Protein AF-0000000083316609 (afdb_homodimer)

Organism: Saccharibacillus brassicae (NCBI:txid2583377)

Nearest PDB structures (foldseek):
  2leq-assembly1_A  TM=7.430E-01  e=5.112E-09  Cytophaga hutchinsonii ATCC 33406
  6cay-assembly1_A  TM=6.296E-01  e=9.659E-07  Saccharomyces cerevisiae
  5yqp-assembly2_B  TM=6.039E-01  e=2.759E-05  Saccharomyces cerevisiae S288C
  6byd-assembly1_A  TM=6.477E-01  e=1.191E-04  Saccharomyces cerevisiae S288C
  5yqq-assembly1_B  TM=5.272E-01  e=4.284E-04  Saccharomyces cerevisiae S288C

Radius of gyration: 20.37 Å; Cα contacts (8 Å, |Δi|>4): 731; chains: 2; bounding box: 39×58×46 Å

InterPro domains:
  IPR013538 Activator of Hsp90 ATPase homologue 1/2-like, C-terminal [PF08327] (10-137)
  IPR023393 START-like domain superfamily [G3DSA:3.30.530.20] (1-142)

Secondary structure (DSSP, 8-state):
--EEEEEEESS-HHHHHHHHHSHHHHHHHTTT-EEEE---TT-EEEEEEEETTEEEEEEEEEEEEEEETTTEEEEEEEE-TTT-TTGGG--EEEEEEEEEETTEEEEEEEEE-PPTT-TTHHHHHHHHHHHHHHHHHHHHHS-------/--EEEEEEESS-HHHHHHHHHSHHHHHHHTTT-EEEE---TT-EEEEEEEETTEEEEEEEEEEEEEEETTTEEEEEEEE-TTT-TTGGG--EEEEEEEEEETTEEEEEEEEE-PPTT-TTHHHHHHHHHHHHHHHHHHHHHS-------

Structure (mmCIF, N/CA/C/O backbone):
data_AF-0000000083316609-model_v1
#
loop_
_entity.id
_entity.type
_entity.pdbx_description
1 polymer 'Polyketide cyclase'
#
loop_
_atom_site.group_PDB
_atom_site.id
_atom_site.type_symbol
_atom_site.label_atom_id
_atom_site.label_alt_id
_atom_site.label_comp_id
_atom_site.label_asym_id
_atom_site.label_entity_id
_atom_site.label_seq_id
_atom_site.pdbx_PDB_ins_code
_atom_site.Cartn_x
_atom_site.Cartn_y
_atom_site.Cartn_z
_atom_site.occupancy
_atom_site.B_iso_or_equiv
_atom_site.auth_seq_id
_atom_site.auth_comp_id
_atom_site.auth_asym_id
_atom_site.auth_atom_id
_atom_site.pdbx_PDB_model_num
ATOM 1 N N . MET A 1 1 ? 0.714 16.156 -12.422 1 89.81 1 MET A N 1
ATOM 2 C CA . MET A 1 1 ? 1.339 15.211 -11.5 1 89.81 1 MET A CA 1
ATOM 3 C C . MET A 1 1 ? 0.302 14.594 -10.57 1 89.81 1 MET A C 1
ATOM 5 O O . MET A 1 1 ? -0.594 15.289 -10.086 1 89.81 1 MET A O 1
ATOM 9 N N . LYS A 1 2 ? 0.278 13.219 -10.414 1 96.62 2 LYS A N 1
ATOM 10 C CA . LYS A 1 2 ? -0.722 12.531 -9.602 1 96.62 2 LYS A CA 1
ATOM 11 C C . LYS A 1 2 ? -0.099 11.375 -8.82 1 96.62 2 LYS A C 1
ATOM 13 O O . LYS A 1 2 ? 0.757 10.656 -9.344 1 96.62 2 LYS A O 1
ATOM 18 N N . LEU A 1 3 ? -0.459 11.242 -7.57 1 98.38 3 LEU A N 1
ATOM 19 C CA . LEU A 1 3 ? -0.173 10.062 -6.75 1 98.38 3 LEU A CA 1
ATOM 20 C C . LEU A 1 3 ? -1.447 9.281 -6.465 1 98.38 3 LEU A C 1
ATOM 22 O O . LEU A 1 3 ? -2.484 9.859 -6.145 1 98.38 3 LEU A O 1
ATOM 26 N N . GLU A 1 4 ? -1.399 8.023 -6.688 1 98.62 4 GLU A N 1
ATOM 27 C CA . GLU A 1 4 ? -2.535 7.148 -6.41 1 98.62 4 GLU A CA 1
ATOM 28 C C . GLU A 1 4 ? -2.09 5.883 -5.68 1 98.62 4 GLU A C 1
ATOM 30 O O . GLU A 1 4 ? -1.138 5.219 -6.098 1 98.62 4 GLU A O 1
ATOM 35 N N . TYR A 1 5 ? -2.75 5.559 -4.613 1 98.75 5 TYR A N 1
ATOM 36 C CA . TYR A 1 5 ? -2.451 4.395 -3.789 1 98.75 5 TYR A CA 1
ATOM 37 C C . TYR A 1 5 ? -3.721 3.619 -3.461 1 98.75 5 TYR A C 1
ATOM 39 O O . TYR A 1 5 ? -4.793 4.207 -3.307 1 98.75 5 TYR A O 1
ATOM 47 N N . VAL A 1 6 ? -3.566 2.348 -3.344 1 98.88 6 VAL A N 1
ATOM 48 C CA . VAL A 1 6 ? -4.648 1.471 -2.914 1 98.88 6 VAL A CA 1
ATOM 49 C C . VAL A 1 6 ? -4.152 0.53 -1.819 1 98.88 6 VAL A C 1
ATOM 51 O O . VAL A 1 6 ? -3.049 -0.012 -1.913 1 98.88 6 VAL A O 1
ATOM 54 N N . ILE A 1 7 ? -4.93 0.361 -0.785 1 98.94 7 ILE A N 1
ATOM 55 C CA . ILE A 1 7 ? -4.656 -0.622 0.257 1 98.94 7 ILE A CA 1
ATOM 56 C C . ILE A 1 7 ? -5.961 -1.272 0.708 1 98.94 7 ILE A C 1
ATOM 58 O O . ILE A 1 7 ? -7.027 -0.657 0.632 1 98.94 7 ILE A O 1
ATOM 62 N N . TYR A 1 8 ? -5.906 -2.504 1.099 1 98.94 8 TYR A N 1
ATOM 63 C CA . TYR A 1 8 ? -7.062 -3.217 1.63 1 98.94 8 TYR A CA 1
ATOM 64 C C . TYR A 1 8 ? -6.934 -3.418 3.135 1 98.94 8 TYR A C 1
ATOM 66 O O . TYR A 1 8 ? -5.906 -3.893 3.619 1 98.94 8 TYR A O 1
ATOM 74 N N . VAL A 1 9 ? -7.961 -3.096 3.85 1 98.94 9 VAL A N 1
ATOM 75 C CA . VAL A 1 9 ? -7.957 -3.1 5.309 1 98.94 9 VAL A CA 1
ATOM 76 C C . VAL A 1 9 ? -8.984 -4.102 5.824 1 98.94 9 VAL A C 1
ATOM 78 O O . VAL A 1 9 ? -10.156 -4.059 5.438 1 98.94 9 VAL A O 1
ATOM 81 N N . ASN A 1 10 ? -8.555 -5.027 6.695 1 98.81 10 ASN A N 1
ATOM 82 C CA . ASN A 1 10 ? -9.453 -5.984 7.332 1 98.81 10 ASN A CA 1
ATOM 83 C C . ASN A 1 10 ? -10.312 -5.316 8.406 1 98.81 10 ASN A C 1
ATOM 85 O O . ASN A 1 10 ? -10.195 -5.641 9.586 1 98.81 10 ASN A O 1
ATOM 89 N N . ALA A 1 11 ? -11.172 -4.484 8 1 98.75 11 ALA A N 1
ATOM 90 C CA . ALA A 1 11 ? -12.109 -3.732 8.828 1 98.75 11 ALA A CA 1
ATOM 91 C C . ALA A 1 11 ? -13.258 -3.172 7.988 1 98.75 11 ALA A C 1
ATOM 93 O O . ALA A 1 11 ? -13.141 -3.07 6.766 1 98.75 11 ALA A O 1
ATOM 94 N N . SER A 1 12 ? -14.32 -2.848 8.586 1 98.44 12 SER A N 1
ATOM 95 C CA . SER A 1 12 ? -15.445 -2.238 7.898 1 98.44 12 SER A CA 1
ATOM 96 C C . SER A 1 12 ? -15.117 -0.819 7.445 1 98.44 12 SER A C 1
ATOM 98 O O . SER A 1 12 ? -14.234 -0.173 8.008 1 98.44 12 SER A O 1
ATOM 100 N N . PRO A 1 13 ? -15.828 -0.331 6.5 1 98.56 13 PRO A N 1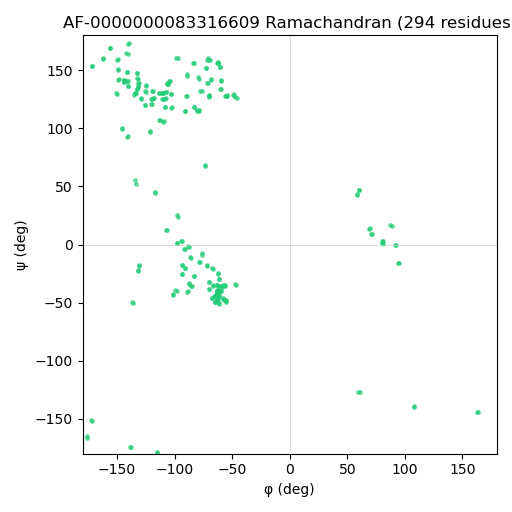
ATOM 101 C CA . PRO A 1 13 ? -15.641 1.064 6.094 1 98.56 13 PRO A CA 1
ATOM 102 C C . PRO A 1 13 ? -15.805 2.041 7.258 1 98.56 13 PRO A C 1
ATOM 104 O O . PRO A 1 13 ? -15.086 3.041 7.332 1 98.56 13 PRO A O 1
ATOM 107 N N . ASP A 1 14 ? -16.719 1.774 8.203 1 98.19 14 ASP A N 1
ATOM 108 C CA . ASP A 1 14 ? -16.938 2.658 9.344 1 98.19 14 ASP A CA 1
ATOM 109 C C . ASP A 1 14 ? -15.688 2.746 10.219 1 98.19 14 ASP A C 1
ATOM 111 O O . ASP A 1 14 ? -15.336 3.826 10.695 1 98.19 14 ASP A O 1
ATOM 115 N N . LYS A 1 15 ? -15.125 1.622 10.422 1 98.44 15 LYS A N 1
ATOM 116 C CA . LYS A 1 15 ? -13.906 1.612 11.219 1 98.44 15 LYS A CA 1
ATOM 117 C C . LYS A 1 15 ? -12.781 2.365 10.516 1 98.44 15 LYS A C 1
ATOM 119 O O . LYS A 1 15 ? -12.047 3.133 11.141 1 98.44 15 LYS A O 1
ATOM 124 N N . VAL A 1 16 ? -12.547 2.178 9.203 1 98.88 16 VAL A N 1
ATOM 125 C CA . VAL A 1 16 ? -11.539 2.895 8.438 1 98.88 16 VAL A CA 1
ATOM 126 C C . VAL A 1 16 ? -11.836 4.391 8.453 1 98.88 16 VAL A C 1
ATOM 128 O O . VAL A 1 16 ? -10.922 5.215 8.531 1 98.88 16 VAL A O 1
ATOM 131 N N . TRP A 1 17 ? -13.109 4.695 8.422 1 98.81 17 TRP A N 1
ATOM 132 C CA . TRP A 1 17 ? -13.555 6.086 8.469 1 98.81 17 TRP A CA 1
ATOM 133 C C . TRP A 1 17 ? -13.125 6.75 9.773 1 98.81 17 TRP A C 1
ATOM 135 O O . TRP A 1 17 ? -12.727 7.918 9.781 1 98.81 17 TRP A O 1
ATOM 145 N N . GLU A 1 18 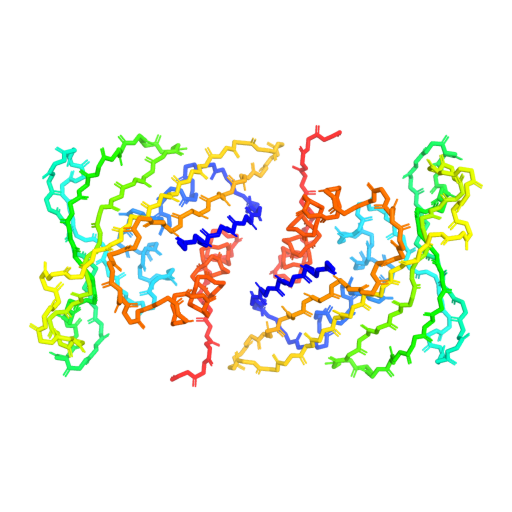? -13.211 6.035 10.852 1 98.44 18 GLU A N 1
ATOM 146 C CA . GLU A 1 18 ? -12.75 6.543 12.133 1 98.44 18 GLU A CA 1
ATOM 147 C C . GLU A 1 18 ? -11.258 6.891 12.086 1 98.44 18 GLU A C 1
ATOM 149 O O . GLU A 1 18 ? -10.836 7.898 12.656 1 98.44 18 GLU A O 1
ATOM 154 N N . ALA A 1 19 ? -10.484 6.109 11.422 1 98.5 19 ALA A N 1
ATOM 155 C CA . ALA A 1 19 ? -9.055 6.359 11.281 1 98.5 19 ALA A CA 1
ATOM 156 C C . ALA A 1 19 ? -8.789 7.68 10.562 1 98.5 19 ALA A C 1
ATOM 158 O O . ALA A 1 19 ? -7.785 8.344 10.812 1 98.5 19 ALA A O 1
ATOM 159 N N . LEU A 1 20 ? -9.688 8.055 9.703 1 98.56 20 LEU A N 1
ATOM 160 C CA . LEU A 1 20 ? -9.5 9.219 8.844 1 98.56 20 LEU A CA 1
ATOM 161 C C . LEU A 1 20 ? -10.047 10.477 9.5 1 98.56 20 LEU A C 1
ATOM 163 O O . LEU A 1 20 ? -9.672 11.594 9.125 1 98.56 20 LEU A O 1
ATOM 167 N N . THR A 1 21 ? -10.977 10.289 10.508 1 98.31 21 THR A N 1
ATOM 168 C CA . THR A 1 21 ? -11.727 11.484 10.852 1 98.31 21 THR A CA 1
ATOM 169 C C . THR A 1 21 ? -11.75 11.695 12.367 1 98.31 21 THR A C 1
ATOM 171 O O . THR A 1 21 ? -12.055 12.789 12.844 1 98.31 21 THR A O 1
ATOM 174 N N . SER A 1 22 ? -11.539 10.633 13.148 1 98 22 SER A N 1
ATOM 175 C CA . SER A 1 22 ? -11.578 10.797 14.602 1 98 22 SER A CA 1
ATOM 176 C C . SER A 1 22 ? -10.234 11.297 15.133 1 98 22 SER A C 1
ATOM 178 O O . SER A 1 22 ? -9.188 11.055 14.523 1 98 22 SER A O 1
ATOM 180 N N . PRO A 1 23 ? -10.242 11.938 16.281 1 97.38 23 PRO A N 1
ATOM 181 C CA . PRO A 1 23 ? -8.977 12.391 16.875 1 97.38 23 PRO A CA 1
ATOM 182 C C . PRO A 1 23 ? -8 11.25 17.125 1 97.38 23 PRO A C 1
ATOM 184 O O . PRO A 1 23 ? -6.816 11.359 16.797 1 97.38 23 PRO A O 1
ATOM 187 N N . GLU A 1 24 ? -8.461 10.172 17.703 1 97.19 24 GLU A N 1
ATOM 188 C CA . GLU A 1 24 ? -7.586 9.031 17.984 1 97.19 24 GLU A CA 1
ATOM 189 C C . GLU A 1 24 ? -7.059 8.406 16.703 1 97.19 24 GLU A C 1
ATOM 191 O O . GLU A 1 24 ? -5.871 8.086 16.594 1 97.19 24 GLU A O 1
ATOM 196 N N . GLY A 1 25 ? -7.926 8.211 15.734 1 97.88 25 GLY A N 1
ATOM 197 C CA . GLY A 1 25 ? -7.547 7.621 14.461 1 97.88 25 GLY A CA 1
ATOM 198 C C . GLY A 1 25 ? -6.539 8.445 13.695 1 97.88 25 GLY A C 1
ATOM 199 O O . GLY A 1 25 ? -5.531 7.922 13.211 1 97.88 25 GLY A O 1
ATOM 200 N N . THR A 1 26 ? -6.797 9.773 13.594 1 98.38 26 THR A N 1
ATOM 201 C CA . THR A 1 26 ? -5.895 10.625 12.828 1 98.38 26 THR A CA 1
ATOM 202 C C . THR A 1 26 ? -4.555 10.773 13.547 1 98.38 26 THR A C 1
ATOM 204 O O . THR A 1 26 ? -3.51 10.891 12.906 1 98.38 26 THR A O 1
ATOM 207 N N . ARG A 1 27 ? -4.555 10.758 14.906 1 97.44 27 ARG A N 1
ATOM 208 C CA . ARG A 1 27 ? -3.289 10.766 15.633 1 97.44 27 ARG A CA 1
ATOM 209 C C . ARG A 1 27 ? -2.457 9.531 15.289 1 97.44 27 ARG A C 1
ATOM 211 O O . ARG A 1 27 ? -1.239 9.617 15.133 1 97.44 27 ARG A O 1
ATOM 218 N N . ALA A 1 28 ? -3.107 8.414 15.188 1 97 28 ALA A N 1
ATOM 219 C CA . ALA A 1 28 ? -2.424 7.16 14.867 1 97 28 ALA A CA 1
ATOM 220 C C . ALA A 1 28 ? -1.934 7.156 13.422 1 97 28 ALA A C 1
ATOM 222 O O . ALA A 1 28 ? -0.835 6.672 13.133 1 97 28 ALA A O 1
ATOM 223 N N . ALA A 1 29 ? -2.715 7.703 12.516 1 97 29 ALA A N 1
ATOM 224 C CA . ALA A 1 29 ? -2.48 7.59 11.078 1 97 29 ALA A CA 1
ATOM 225 C C . ALA A 1 29 ? -1.551 8.695 10.586 1 97 29 ALA A C 1
ATOM 227 O O . ALA A 1 29 ? -0.776 8.484 9.648 1 97 29 ALA A O 1
ATOM 228 N N . PHE A 1 30 ? -1.655 9.883 11.219 1 97.19 30 PHE A N 1
ATOM 229 C CA . PHE A 1 30 ? -0.971 11.07 10.711 1 97.19 30 PHE A CA 1
ATOM 230 C C . PHE A 1 30 ? 0.055 11.57 11.719 1 97.19 30 PHE A C 1
ATOM 232 O O . PHE A 1 30 ? 0.089 12.766 12.031 1 97.19 30 PHE A O 1
ATOM 239 N N . PHE A 1 31 ? 0.813 10.688 12.281 1 95.06 31 PHE A N 1
ATOM 240 C CA . PHE A 1 31 ? 2.041 10.953 13.023 1 95.06 31 PHE A CA 1
ATOM 241 C C . PHE A 1 31 ? 1.774 11.891 14.195 1 95.06 31 PHE A C 1
ATOM 243 O O . PHE A 1 31 ? 2.527 12.836 14.422 1 95.06 31 PHE A O 1
ATOM 250 N N . GLY A 1 32 ? 0.662 11.594 14.875 1 96.69 32 GLY A N 1
ATOM 251 C CA . GLY A 1 32 ? 0.344 12.336 16.078 1 96.69 32 GLY A CA 1
ATOM 252 C C . GLY A 1 32 ? -0.539 13.547 15.828 1 96.69 32 GLY A C 1
ATOM 253 O O . GLY A 1 32 ? -0.917 14.258 16.766 1 96.69 32 GLY A O 1
ATOM 254 N N . SER A 1 33 ? -0.899 13.805 14.609 1 97.44 33 SER A N 1
ATOM 255 C CA . SER A 1 33 ? -1.7 14.984 14.273 1 97.44 33 SER A CA 1
ATOM 256 C C . SER A 1 33 ? -3.191 14.68 14.367 1 97.44 33 SER A C 1
ATOM 258 O O . SER A 1 33 ? -3.627 13.57 14.039 1 97.44 33 SER A O 1
ATOM 260 N N . GLU A 1 34 ? -3.898 15.633 14.773 1 97.62 34 GLU A N 1
ATOM 261 C CA . GLU A 1 34 ? -5.355 15.562 14.781 1 97.62 34 GLU A CA 1
ATOM 262 C C . GLU A 1 34 ? -5.957 16.406 13.656 1 97.62 34 GLU A C 1
ATOM 264 O O . GLU A 1 34 ? -5.496 17.516 13.383 1 97.62 34 GLU A O 1
ATOM 269 N N . LEU A 1 35 ? -6.949 15.859 13.023 1 98.19 35 LEU A N 1
ATOM 270 C CA . LEU A 1 35 ? -7.734 16.609 12.047 1 98.19 35 LEU A CA 1
ATOM 271 C C . LEU A 1 35 ? -8.82 17.438 12.727 1 98.19 35 LEU A C 1
ATOM 273 O O . LEU A 1 35 ? -9.703 16.875 13.391 1 98.19 35 LEU A O 1
ATOM 277 N N . LYS A 1 36 ? -8.703 18.688 12.547 1 98 36 LYS A N 1
ATOM 278 C CA . LYS A 1 36 ? -9.68 19.625 13.109 1 98 36 LYS A CA 1
ATOM 279 C C . LYS A 1 36 ? -10.555 20.234 12.008 1 98 36 LYS A C 1
ATOM 281 O O . LYS A 1 36 ? -10.047 20.938 11.133 1 98 36 LYS A O 1
ATOM 286 N N . SER A 1 37 ? -11.82 20 12.07 1 98.25 37 SER A N 1
ATOM 287 C CA . SER A 1 37 ? -12.766 20.516 11.094 1 98.25 37 SER A CA 1
ATOM 288 C C . SER A 1 37 ? -14.203 20.266 11.523 1 98.25 37 SER A C 1
ATOM 290 O O . SER A 1 37 ? -14.469 19.344 12.305 1 98.25 37 SER A O 1
ATOM 292 N N . SER A 1 38 ? -15.141 21.094 11.07 1 98 38 SER A N 1
ATOM 293 C CA . SER A 1 38 ? -16.562 20.781 11.188 1 98 38 SER A CA 1
ATOM 294 C C . SER A 1 38 ? -17 19.781 10.125 1 98 38 SER A C 1
ATOM 296 O O . SER A 1 38 ? -18.094 19.203 10.211 1 98 38 SER A O 1
ATOM 298 N N . PHE A 1 39 ? -16.219 19.531 9.07 1 97.94 39 PHE A N 1
ATOM 299 C CA . PHE A 1 39 ? -16.359 18.562 7.98 1 97.94 39 PHE A CA 1
ATOM 300 C C . PHE A 1 39 ? -17.5 18.984 7.043 1 97.94 39 PHE A C 1
ATOM 302 O O . PHE A 1 39 ? -17.891 18.219 6.16 1 97.94 39 PHE A O 1
ATOM 309 N N . GLU A 1 40 ? -18.016 20.219 7.27 1 98.19 40 GLU A N 1
ATOM 310 C CA . GLU A 1 40 ? -18.938 20.734 6.27 1 98.19 40 GLU A CA 1
ATOM 311 C C . GLU A 1 40 ? -18.203 21.109 4.98 1 98.19 40 GLU A C 1
ATOM 313 O O . GLU A 1 40 ? -17.094 21.641 5.016 1 98.19 40 GLU A O 1
ATOM 318 N N . VAL A 1 41 ? -18.844 20.766 3.881 1 98.5 41 VAL A N 1
ATOM 319 C CA . VAL A 1 41 ? -18.25 21.141 2.6 1 98.5 41 VAL A CA 1
ATOM 320 C C . VAL A 1 41 ? -18 22.641 2.561 1 98.5 41 VAL A C 1
ATOM 322 O O . VAL A 1 41 ? -18.875 23.438 2.889 1 98.5 41 VAL A O 1
ATOM 325 N N . GLY A 1 42 ? -16.812 22.984 2.238 1 98.56 42 GLY A N 1
ATOM 326 C CA . GLY A 1 42 ? -16.438 24.375 2.215 1 98.56 42 GLY A CA 1
ATOM 327 C C . GLY A 1 42 ? -15.797 24.844 3.51 1 98.56 42 GLY A C 1
ATOM 328 O O . GLY A 1 42 ? -15.172 25.906 3.553 1 98.56 42 GLY A O 1
ATOM 329 N N . ALA A 1 43 ? -15.922 24.094 4.602 1 98.69 43 ALA A N 1
ATOM 330 C CA . ALA A 1 43 ? -15.359 24.453 5.895 1 98.69 43 ALA A CA 1
ATOM 331 C C . ALA A 1 43 ? -13.844 24.281 5.898 1 98.69 43 ALA A C 1
ATOM 333 O O . ALA A 1 43 ? -13.305 23.453 5.156 1 98.69 43 ALA A O 1
ATOM 334 N N . PRO A 1 44 ? -13.18 25.047 6.699 1 98.75 44 PRO A N 1
ATOM 335 C CA . PRO A 1 44 ? -11.734 24.844 6.859 1 98.75 44 PRO A CA 1
ATOM 336 C C . PRO A 1 44 ? -11.398 23.578 7.633 1 98.75 44 PRO A C 1
ATOM 338 O O . PRO A 1 44 ? -12.242 23.047 8.367 1 98.75 44 PRO A O 1
ATOM 341 N N . PHE A 1 45 ? -10.234 23.141 7.434 1 98.69 45 PHE A N 1
ATOM 342 C CA . PHE A 1 45 ? -9.641 22.109 8.266 1 98.69 45 PHE A CA 1
ATOM 343 C C . PHE A 1 45 ? -8.164 22.391 8.523 1 98.69 45 PHE A C 1
ATOM 345 O O . PHE A 1 45 ? -7.555 23.203 7.828 1 98.69 45 PHE A O 1
ATOM 352 N N . GLU A 1 46 ? -7.598 21.75 9.477 1 98.56 46 GLU A N 1
ATOM 353 C CA . GLU A 1 46 ? -6.156 21.672 9.695 1 98.56 46 GLU A CA 1
ATOM 354 C C . GLU A 1 46 ? -5.766 20.344 10.32 1 98.56 46 GLU A C 1
ATOM 356 O O . GLU A 1 46 ? -6.508 19.797 11.141 1 98.56 46 GLU A O 1
ATOM 361 N N . TYR A 1 47 ? -4.691 19.812 9.938 1 98.38 47 TYR A N 1
ATOM 362 C CA . TYR A 1 47 ? -3.971 18.797 10.711 1 98.38 47 TYR A CA 1
ATOM 363 C C . TYR A 1 47 ? -2.945 19.453 11.633 1 98.38 47 TYR A C 1
ATOM 365 O O . TYR A 1 47 ? -1.991 20.078 11.164 1 98.38 47 TYR A O 1
ATOM 373 N N . ALA A 1 48 ? -3.172 19.312 12.891 1 98.12 48 ALA A N 1
ATOM 374 C CA . ALA A 1 48 ? -2.293 19.938 13.875 1 98.12 48 ALA A CA 1
ATOM 375 C C . ALA A 1 48 ? -1.747 18.906 14.859 1 98.12 48 ALA A C 1
ATOM 377 O O . ALA A 1 48 ? -2.475 18.016 15.305 1 98.12 48 ALA A O 1
ATOM 378 N N . GLY A 1 49 ? -0.504 18.984 15.164 1 97.19 49 GLY A N 1
ATOM 379 C CA . GLY A 1 49 ? 0.173 18.078 16.078 1 97.19 49 GLY A CA 1
ATOM 380 C C . GLY A 1 49 ? 1.621 18.453 16.328 1 97.19 49 GLY A C 1
ATOM 381 O O . GLY A 1 49 ? 2.033 19.578 16.047 1 97.19 49 GLY A O 1
ATOM 382 N N . PRO A 1 50 ? 2.393 17.5 16.906 1 96.12 50 PRO A N 1
ATOM 383 C CA . PRO A 1 50 ? 3.783 17.797 17.25 1 96.12 50 PRO A CA 1
ATOM 384 C C . PRO A 1 50 ? 4.625 18.172 16.031 1 96.12 50 PRO A C 1
ATOM 386 O O . PRO A 1 50 ? 4.492 17.562 14.977 1 96.12 50 PRO A O 1
ATOM 389 N N . GLY A 1 51 ? 5.43 19.266 16.141 1 95.38 51 GLY A N 1
ATOM 390 C CA . GLY A 1 51 ? 6.301 19.719 15.07 1 95.38 51 GLY A CA 1
ATOM 391 C C . GLY A 1 51 ? 7.23 20.844 15.508 1 95.38 51 GLY A C 1
ATOM 392 O O . GLY A 1 51 ? 7.656 20.891 16.656 1 95.38 51 GLY A O 1
ATOM 393 N N . SER A 1 52 ? 7.609 21.688 14.586 1 94.06 52 SER A N 1
ATOM 394 C CA . SER A 1 52 ? 8.602 22.734 14.797 1 94.06 52 SER A CA 1
ATOM 395 C C . SER A 1 52 ? 8.094 23.797 15.766 1 94.06 52 SER A C 1
ATOM 397 O O . SER A 1 52 ? 8.891 24.484 16.406 1 94.06 52 SER A O 1
ATOM 399 N N . GLU A 1 53 ? 6.781 23.875 15.938 1 94.5 53 GLU A N 1
ATOM 400 C CA . GLU A 1 53 ? 6.195 24.922 16.781 1 94.5 53 GLU A CA 1
ATOM 401 C C . GLU A 1 53 ? 5.688 24.328 18.094 1 94.5 53 GLU A C 1
ATOM 403 O O . GLU A 1 53 ? 4.898 24.969 18.797 1 94.5 53 GLU A O 1
ATOM 408 N N . GLY A 1 54 ? 6.098 23.125 18.312 1 94.5 54 GLY A N 1
ATOM 409 C CA . GLY A 1 54 ? 5.676 22.484 19.547 1 94.5 54 GLY A CA 1
ATOM 410 C C . GLY A 1 54 ? 4.641 21.391 19.328 1 94.5 54 GLY A C 1
ATOM 411 O O . GLY A 1 54 ? 4.715 20.641 18.344 1 94.5 54 GLY A O 1
ATOM 412 N N . GLU A 1 55 ? 3.615 21.359 20.281 1 94.06 55 GLU A N 1
ATOM 413 C CA . GLU A 1 55 ? 2.672 20.234 20.297 1 94.06 55 GLU A CA 1
ATOM 414 C C . GLU A 1 55 ? 1.509 20.484 19.344 1 94.06 55 GLU A C 1
ATOM 416 O O . GLU A 1 55 ? 0.735 19.578 19.047 1 94.06 55 GLU A O 1
ATOM 421 N N . SER A 1 56 ? 1.428 21.734 18.859 1 94.69 56 SER A N 1
ATOM 422 C CA . SER A 1 56 ? 0.288 22.062 18.016 1 94.69 56 SER A CA 1
ATOM 423 C C . SER A 1 56 ? 0.729 22.812 16.75 1 94.69 56 SER A C 1
ATOM 425 O O . SER A 1 56 ? 0.179 23.859 16.422 1 94.69 56 SER A O 1
ATOM 427 N N . THR A 1 57 ? 1.665 22.203 16.094 1 97.75 57 THR A N 1
ATOM 428 C CA . THR A 1 57 ? 2.084 22.719 14.797 1 97.75 57 THR A CA 1
ATOM 429 C C . THR A 1 57 ? 1.062 22.359 13.719 1 97.75 57 THR A C 1
ATOM 431 O O . THR A 1 57 ? 0.575 21.234 13.672 1 97.75 57 THR A O 1
ATOM 434 N N . VAL A 1 58 ? 0.678 23.359 12.898 1 98.25 58 VAL A N 1
ATOM 435 C CA . VAL A 1 58 ? -0.178 23.078 11.75 1 98.25 58 VAL A CA 1
ATOM 436 C C . VAL A 1 58 ? 0.659 22.5 10.609 1 98.25 58 VAL A C 1
ATOM 438 O O . VAL A 1 58 ? 1.502 23.203 10.039 1 98.25 58 VAL A O 1
ATOM 441 N N . HIS A 1 59 ? 0.404 21.297 10.25 1 98.06 59 HIS A N 1
ATOM 442 C CA . HIS A 1 59 ? 1.19 20.625 9.219 1 98.06 59 HIS A CA 1
ATOM 443 C C . HIS A 1 59 ? 0.601 20.875 7.836 1 98.06 59 HIS A C 1
ATOM 445 O O . HIS A 1 59 ? 1.339 21.094 6.871 1 98.06 59 HIS A O 1
ATOM 451 N N . VAL A 1 60 ? -0.668 20.844 7.727 1 98.5 60 VAL A N 1
ATOM 452 C CA . VAL A 1 60 ? -1.408 21.172 6.508 1 98.5 60 VAL A CA 1
ATOM 453 C C . VAL A 1 60 ? -2.768 21.766 6.871 1 98.5 60 VAL A C 1
ATOM 455 O O . VAL A 1 60 ? -3.266 21.562 7.98 1 98.5 60 VAL A O 1
ATOM 458 N N . TYR A 1 61 ? -3.299 22.438 5.957 1 98.81 61 TYR A N 1
ATOM 459 C CA . TYR A 1 61 ? -4.609 23.047 6.145 1 98.81 61 TYR A CA 1
ATOM 460 C C . TYR A 1 61 ? -5.297 23.281 4.805 1 98.81 61 TYR A C 1
ATOM 462 O O . TYR A 1 61 ? -4.688 23.109 3.748 1 98.81 61 TYR A O 1
ATOM 470 N N . GLY A 1 62 ? -6.59 23.625 4.836 1 98.75 62 GLY A N 1
ATOM 471 C CA . GLY A 1 62 ? -7.332 23.891 3.613 1 98.75 62 GLY A CA 1
ATOM 472 C C . GLY A 1 62 ? -8.836 23.844 3.807 1 98.75 62 GLY A C 1
ATOM 473 O O . GLY A 1 62 ? -9.352 24.344 4.812 1 98.75 62 GLY A O 1
ATOM 474 N N . GLU A 1 63 ? -9.508 23.328 2.764 1 98.81 63 GLU A N 1
ATOM 475 C CA . GLU A 1 63 ? -10.961 23.312 2.789 1 98.81 63 GLU A CA 1
ATOM 476 C C . GLU A 1 63 ? -11.516 21.953 2.4 1 98.81 63 GLU A C 1
ATOM 478 O O . GLU A 1 63 ? -11 21.297 1.49 1 98.81 63 GLU A O 1
ATOM 483 N N . ILE A 1 64 ? -12.625 21.594 3.105 1 98.88 64 ILE A N 1
ATOM 484 C CA . ILE A 1 64 ? -13.312 20.359 2.773 1 98.88 64 ILE A CA 1
ATOM 485 C C . ILE A 1 64 ? -14.008 20.5 1.42 1 98.88 64 ILE A C 1
ATOM 487 O O . ILE A 1 64 ? -14.742 21.469 1.189 1 98.88 64 ILE A O 1
ATOM 491 N N . LEU A 1 65 ? -13.773 19.594 0.517 1 98.94 65 LEU A N 1
ATOM 492 C CA . LEU A 1 65 ? -14.383 19.625 -0.808 1 98.94 65 LEU A CA 1
ATOM 493 C C . LEU A 1 65 ? -15.547 18.641 -0.89 1 98.94 65 LEU A C 1
ATOM 495 O O . LEU A 1 65 ? -16.562 18.906 -1.538 1 98.94 65 LEU A O 1
ATOM 499 N N . GLU A 1 66 ? -15.375 17.422 -0.345 1 98.88 66 GLU A N 1
ATOM 500 C CA . GLU A 1 66 ? -16.391 16.375 -0.263 1 98.88 66 GLU A CA 1
ATOM 501 C C . GLU A 1 66 ? -16.312 15.641 1.072 1 98.88 66 GLU A C 1
ATOM 503 O O . GLU A 1 66 ? -15.219 15.422 1.603 1 98.88 66 GLU A O 1
ATOM 508 N N . PHE A 1 67 ? -17.438 15.344 1.585 1 98.75 67 PHE A N 1
ATOM 509 C CA . PHE A 1 67 ? -17.562 14.602 2.834 1 98.75 67 PHE A CA 1
ATOM 510 C C . PHE A 1 67 ? -18.781 13.695 2.811 1 98.75 67 PHE A C 1
ATOM 512 O O . PHE A 1 67 ? -19.906 14.148 3.025 1 98.75 67 PHE A O 1
ATOM 519 N N . GLU A 1 68 ? -18.578 12.516 2.562 1 98.56 68 GLU A N 1
ATOM 520 C CA . GLU A 1 68 ? -19.578 11.461 2.605 1 98.56 68 GLU A CA 1
ATOM 521 C C . GLU A 1 68 ? -19.188 10.367 3.59 1 98.56 68 GLU A C 1
ATOM 523 O O . GLU A 1 68 ? -18.422 9.461 3.25 1 98.56 68 GLU A O 1
ATOM 528 N N . PRO A 1 69 ? -19.734 10.445 4.797 1 98 69 PRO A N 1
ATOM 529 C CA . PRO A 1 69 ? -19.312 9.531 5.863 1 98 69 PRO A CA 1
ATOM 530 C C . PRO A 1 69 ? -19.266 8.078 5.402 1 98 69 PRO A C 1
ATOM 532 O O . PRO A 1 69 ? -20.219 7.578 4.801 1 98 69 PRO A O 1
ATOM 535 N N . GLY A 1 70 ? -18.078 7.457 5.645 1 98.12 70 GLY A N 1
ATOM 536 C CA . GLY A 1 70 ? -17.875 6.051 5.348 1 98.12 70 GLY A CA 1
ATOM 537 C C . GLY A 1 70 ? -17.578 5.789 3.881 1 98.12 70 GLY A C 1
ATOM 538 O O . GLY A 1 70 ? -17.453 4.637 3.465 1 98.12 70 GLY A O 1
ATOM 539 N N . ARG A 1 71 ? -17.484 6.809 3.125 1 98.25 71 ARG A N 1
ATOM 540 C CA . ARG A 1 71 ? -17.359 6.566 1.691 1 98.25 71 ARG A CA 1
ATOM 541 C C . ARG A 1 71 ? -16.297 7.461 1.071 1 98.25 71 ARG A C 1
ATOM 543 O O . ARG A 1 71 ? -15.445 6.988 0.313 1 98.25 71 ARG A O 1
ATOM 550 N N . LYS A 1 72 ? -16.359 8.789 1.334 1 98.88 72 LYS A N 1
ATOM 551 C CA . LYS A 1 72 ? -15.477 9.68 0.593 1 98.88 72 LYS A CA 1
ATOM 552 C C . LYS A 1 72 ? -15.109 10.906 1.424 1 98.88 72 LYS A C 1
ATOM 554 O O . LYS A 1 72 ? -15.984 11.547 2.016 1 98.88 72 LYS A O 1
ATOM 559 N N . LEU A 1 73 ? -13.875 11.258 1.557 1 98.88 73 LEU A N 1
ATOM 560 C CA . LEU A 1 73 ? -13.328 12.484 2.109 1 98.88 73 LEU A CA 1
ATOM 561 C C . LEU A 1 73 ? -12.375 13.148 1.116 1 98.88 73 LEU A C 1
ATOM 563 O O . LEU A 1 73 ? -11.43 12.523 0.637 1 98.88 73 LEU A O 1
ATOM 567 N N . SER A 1 74 ? -12.625 14.344 0.697 1 98.94 74 SER A N 1
ATOM 568 C CA . SER A 1 74 ? -11.758 15.117 -0.188 1 98.94 74 SER A CA 1
ATOM 569 C C . SER A 1 74 ? -11.531 16.531 0.347 1 98.94 74 SER A C 1
ATOM 571 O O . SER A 1 74 ? -12.453 17.141 0.879 1 98.94 74 SER A O 1
ATOM 573 N N . TYR A 1 75 ? -10.359 17.016 0.262 1 98.88 75 TYR A N 1
ATOM 574 C CA . TYR A 1 75 ? -10.07 18.375 0.692 1 98.88 75 TYR A CA 1
ATOM 575 C C . TYR A 1 75 ? -8.938 18.984 -0.13 1 98.88 75 TYR A C 1
ATOM 577 O O . TYR A 1 75 ? -8.141 18.25 -0.723 1 98.88 75 TYR A O 1
ATOM 585 N N . SER A 1 76 ? -8.961 20.266 -0.287 1 98.81 76 SER A N 1
ATOM 586 C CA . SER A 1 76 ? -7.805 21.016 -0.768 1 98.81 76 SER A CA 1
ATOM 587 C C . SER A 1 76 ? -6.793 21.234 0.348 1 98.81 76 SER A C 1
ATOM 589 O O . SER A 1 76 ? -7.168 21.484 1.497 1 98.81 76 SER A O 1
ATOM 591 N N . GLU A 1 77 ? -5.562 21.172 0.005 1 98.75 77 GLU A N 1
ATOM 592 C CA . GLU A 1 77 ? -4.555 21.156 1.06 1 98.75 77 GLU A CA 1
ATOM 593 C C . GLU A 1 77 ? -3.418 22.125 0.754 1 98.75 77 GLU A C 1
ATOM 595 O O . GLU A 1 77 ? -2.898 22.156 -0.363 1 98.75 77 GLU A O 1
ATOM 600 N N . HIS A 1 78 ? -3.045 22.984 1.694 1 98.69 78 HIS A N 1
ATOM 601 C CA . HIS A 1 78 ? -1.831 23.797 1.755 1 98.69 78 HIS A CA 1
ATOM 602 C C . HIS A 1 78 ? -0.844 23.234 2.771 1 98.69 78 HIS A C 1
ATOM 604 O O . HIS A 1 78 ? -1.248 22.734 3.826 1 98.69 78 HIS A O 1
ATOM 610 N N . PRO A 1 79 ? 0.455 23.281 2.395 1 98.25 79 PRO A N 1
ATOM 611 C CA . PRO A 1 79 ? 1.388 23.031 3.492 1 98.25 79 PRO A CA 1
ATOM 612 C C . PRO A 1 79 ? 1.265 24.047 4.625 1 98.25 79 PRO A C 1
ATOM 614 O O . PRO A 1 79 ? 0.815 25.172 4.402 1 98.25 79 PRO A O 1
ATOM 617 N N . GLY A 1 80 ? 1.618 23.625 5.797 1 97.75 80 GLY A N 1
ATOM 618 C CA . GLY A 1 80 ? 1.605 24.531 6.926 1 97.75 80 GLY A CA 1
ATOM 619 C C . GLY A 1 80 ? 2.578 25.688 6.77 1 97.75 80 GLY A C 1
ATOM 620 O O . GLY A 1 80 ? 3.555 25.594 6.023 1 97.75 80 GLY A O 1
ATOM 621 N N . PRO A 1 81 ? 2.271 26.734 7.477 1 96.88 81 PRO A N 1
ATOM 622 C CA . PRO A 1 81 ? 3.078 27.953 7.324 1 96.88 81 PRO A CA 1
ATOM 623 C C . PRO A 1 81 ? 4.535 27.734 7.734 1 96.88 81 PRO A C 1
ATOM 625 O O . PRO A 1 81 ? 5.418 28.469 7.281 1 96.88 81 PRO A O 1
ATOM 628 N N . SER A 1 82 ? 4.82 26.812 8.562 1 96.38 82 SER A N 1
ATOM 629 C CA . SER A 1 82 ? 6.176 26.594 9.055 1 96.38 82 SER A CA 1
ATOM 630 C C . SER A 1 82 ? 7.039 25.906 8 1 96.38 82 SER A C 1
ATOM 632 O O . SER A 1 82 ? 8.266 25.828 8.141 1 96.38 82 SER A O 1
ATOM 634 N N . TYR A 1 83 ? 6.457 25.453 6.93 1 96.5 83 TYR A N 1
ATOM 635 C CA . TYR A 1 83 ? 7.188 24.656 5.945 1 96.5 83 TYR A CA 1
ATOM 636 C C . TYR A 1 83 ? 7.648 25.531 4.785 1 96.5 83 TYR A C 1
ATOM 638 O O . TYR A 1 83 ? 8.742 25.344 4.25 1 96.5 83 TYR A O 1
ATOM 646 N N . TYR A 1 84 ? 6.785 26.438 4.391 1 96.12 84 TYR A N 1
ATOM 647 C CA . TYR A 1 84 ? 7.074 27.297 3.242 1 96.12 84 TYR A CA 1
ATOM 648 C C . TYR A 1 84 ? 6.523 28.688 3.453 1 96.12 84 TYR A C 1
ATOM 650 O O . TYR A 1 84 ? 5.359 28.859 3.828 1 96.12 84 TYR A O 1
ATOM 658 N N . ASP A 1 85 ? 7.262 29.672 3.014 1 96.69 85 ASP A N 1
ATOM 659 C CA . ASP A 1 85 ? 6.809 31.047 3.115 1 96.69 85 ASP A CA 1
ATOM 660 C C . ASP A 1 85 ? 5.598 31.297 2.219 1 96.69 85 ASP A C 1
ATOM 662 O O . ASP A 1 85 ? 4.711 32.094 2.57 1 96.69 85 ASP A O 1
ATOM 666 N N . ASN A 1 86 ? 5.57 30.688 1.115 1 97.69 86 ASN A N 1
ATOM 667 C CA . ASN A 1 86 ? 4.492 30.891 0.154 1 97.69 86 ASN A CA 1
ATOM 668 C C . ASN A 1 86 ? 3.42 29.812 0.28 1 97.69 86 ASN A C 1
ATOM 670 O O . ASN A 1 86 ? 2.797 29.422 -0.713 1 97.69 86 ASN A O 1
ATOM 674 N N . HIS A 1 87 ? 3.326 29.188 1.475 1 97.75 87 HIS A N 1
ATOM 675 C CA . HIS A 1 87 ? 2.42 28.078 1.748 1 97.75 87 HIS A CA 1
ATOM 676 C C . HIS A 1 87 ? 1.019 28.359 1.223 1 97.75 87 HIS A C 1
ATOM 678 O O . HIS A 1 87 ? 0.332 27.469 0.741 1 97.75 87 HIS A O 1
ATOM 684 N N . ALA A 1 88 ? 0.542 29.547 1.24 1 97.88 88 ALA A N 1
ATOM 685 C CA . ALA A 1 88 ? -0.819 29.906 0.848 1 97.88 88 ALA A CA 1
ATOM 686 C C . ALA A 1 88 ? -1.003 29.797 -0.663 1 97.88 88 ALA A C 1
ATOM 688 O O . ALA A 1 88 ? -2.131 29.719 -1.152 1 97.88 88 ALA A O 1
ATOM 689 N N . GLU A 1 89 ? 0.089 29.781 -1.41 1 98 89 GLU A N 1
ATOM 690 C CA . GLU A 1 89 ? 0.047 29.703 -2.867 1 98 89 GLU A CA 1
ATOM 691 C C . GLU A 1 89 ? 0.152 28.25 -3.334 1 98 89 GLU A C 1
ATOM 693 O O . GLU A 1 89 ? -0.112 27.953 -4.5 1 98 89 GLU A O 1
ATOM 698 N N . LEU A 1 90 ? 0.583 27.422 -2.498 1 98.38 90 LEU A N 1
ATOM 699 C CA . LEU A 1 90 ? 0.775 26 -2.803 1 98.38 90 LEU A CA 1
ATOM 700 C C . LEU A 1 90 ? -0.488 25.203 -2.498 1 98.38 90 LEU A C 1
ATOM 702 O O . LEU A 1 90 ? -1.055 25.328 -1.409 1 98.38 90 LEU A O 1
ATOM 706 N N . LEU A 1 91 ? -0.912 24.438 -3.504 1 98.44 91 LEU A N 1
ATOM 707 C CA . LEU A 1 91 ? -2.193 23.75 -3.359 1 98.44 91 LEU A CA 1
ATOM 708 C C . LEU A 1 91 ? -2.148 22.375 -4.008 1 98.44 91 LEU A C 1
ATOM 710 O O . LEU A 1 91 ? -1.537 22.203 -5.062 1 98.44 91 LEU A O 1
ATOM 714 N N . THR A 1 92 ? -2.766 21.422 -3.32 1 98.69 92 THR A N 1
ATOM 715 C CA . THR A 1 92 ? -3.092 20.141 -3.908 1 98.69 92 THR A CA 1
ATOM 716 C C . THR A 1 92 ? -4.473 19.672 -3.455 1 98.69 92 THR A C 1
ATOM 718 O O . THR A 1 92 ? -5.121 20.328 -2.637 1 98.69 92 THR A O 1
ATOM 721 N N . ARG A 1 93 ? -4.934 18.594 -4.027 1 98.88 93 ARG A N 1
ATOM 722 C CA . ARG A 1 93 ? -6.164 17.938 -3.594 1 98.88 93 ARG A CA 1
ATOM 723 C C . ARG A 1 93 ? -5.898 16.516 -3.141 1 98.88 93 ARG A C 1
ATOM 725 O O . ARG A 1 93 ? -5.199 15.758 -3.822 1 98.88 93 ARG A O 1
ATOM 732 N N . ILE A 1 94 ? -6.434 16.172 -1.986 1 98.88 94 ILE A N 1
ATOM 733 C CA . ILE A 1 94 ? -6.367 14.812 -1.46 1 98.88 94 ILE A CA 1
ATOM 734 C C . ILE A 1 94 ? -7.77 14.211 -1.416 1 98.88 94 ILE A C 1
ATOM 736 O O . ILE A 1 94 ? -8.711 14.852 -0.943 1 98.88 94 ILE A O 1
ATOM 740 N N . THR A 1 95 ? -7.91 13.039 -1.934 1 98.94 95 THR A N 1
ATOM 741 C CA . THR A 1 95 ? -9.18 12.32 -1.869 1 98.94 95 THR A CA 1
ATOM 742 C C . THR A 1 95 ? -8.977 10.906 -1.334 1 98.94 95 THR A C 1
ATOM 744 O O . THR A 1 95 ? -8.141 10.156 -1.845 1 98.94 95 THR A O 1
ATOM 747 N N . PHE A 1 96 ? -9.711 10.555 -0.294 1 98.94 96 PHE A N 1
ATOM 748 C CA . PHE A 1 96 ? -9.852 9.195 0.205 1 98.94 96 PHE A CA 1
ATOM 749 C C . PHE A 1 96 ? -11.195 8.602 -0.2 1 98.94 96 PHE A C 1
ATOM 751 O O . PHE A 1 96 ? -12.234 9.242 -0.027 1 98.94 96 PHE A O 1
ATOM 758 N N . GLU A 1 97 ? -11.172 7.473 -0.741 1 98.94 97 GLU A N 1
ATOM 759 C CA . GLU A 1 97 ? -12.391 6.746 -1.069 1 98.94 97 GLU A CA 1
ATOM 760 C C . GLU A 1 97 ? -12.391 5.352 -0.451 1 98.94 97 GLU A C 1
ATOM 762 O O . GLU A 1 97 ? -11.391 4.633 -0.535 1 98.94 97 GLU A O 1
ATOM 767 N N . LEU A 1 98 ? -13.484 5.004 0.198 1 98.88 98 LEU A N 1
ATOM 768 C CA . LEU A 1 98 ? -13.664 3.695 0.819 1 98.88 98 LEU A CA 1
ATOM 769 C C . LEU A 1 98 ? -14.719 2.883 0.075 1 98.88 98 LEU A C 1
ATOM 771 O O . LEU A 1 98 ? -15.797 3.395 -0.24 1 98.88 98 LEU A O 1
ATOM 775 N N . GLU A 1 99 ? -14.445 1.723 -0.26 1 98.69 99 GLU A N 1
ATOM 776 C CA . GLU A 1 99 ? -15.375 0.781 -0.879 1 98.69 99 GLU A CA 1
ATOM 777 C C . GLU A 1 99 ? -15.312 -0.582 -0.195 1 98.69 99 GLU A C 1
ATOM 779 O O . GLU A 1 99 ? -14.234 -1.125 0.028 1 98.69 99 GLU A O 1
ATOM 784 N N . PRO A 1 100 ? -16.516 -1.147 0.1 1 98.25 100 PRO A N 1
ATOM 785 C CA . PRO A 1 100 ? -16.484 -2.529 0.587 1 98.25 100 PRO A CA 1
ATOM 786 C C . PRO A 1 100 ? -15.852 -3.49 -0.419 1 98.25 100 PRO A C 1
ATOM 788 O O . PRO A 1 100 ? -16.062 -3.355 -1.626 1 98.25 100 PRO A O 1
ATOM 791 N N . ALA A 1 101 ? -15.117 -4.383 0.038 1 97.62 101 ALA A N 1
ATOM 792 C CA . ALA A 1 101 ? -14.523 -5.461 -0.739 1 97.62 101 ALA A CA 1
ATOM 793 C C . ALA A 1 101 ? -14.539 -6.773 0.041 1 97.62 101 ALA A C 1
ATOM 795 O O . ALA A 1 101 ? -13.602 -7.074 0.784 1 97.62 101 ALA A O 1
ATOM 796 N N . GLY A 1 102 ? -15.578 -7.598 -0.152 1 97.31 102 GLY A N 1
ATOM 797 C CA . GLY A 1 102 ? -15.766 -8.727 0.745 1 97.31 102 GLY A CA 1
ATOM 798 C C . GLY A 1 102 ? -15.945 -8.32 2.193 1 97.31 102 GLY A C 1
ATOM 799 O O . GLY A 1 102 ? -16.797 -7.48 2.504 1 97.31 102 GLY A O 1
ATOM 800 N N . SER A 1 103 ? -15.18 -8.859 3.07 1 97.25 103 SER A N 1
ATOM 801 C CA . SER A 1 103 ? -15.258 -8.508 4.484 1 97.25 103 SER A CA 1
ATOM 802 C C . SER A 1 103 ? -14.266 -7.406 4.836 1 97.25 103 SER A C 1
ATOM 804 O O . SER A 1 103 ? -14.133 -7.035 6.004 1 97.25 103 SER A O 1
ATOM 806 N N . CYS A 1 104 ? -13.57 -6.938 3.812 1 98.25 104 CYS A N 1
ATOM 807 C CA . CYS A 1 104 ? -12.602 -5.871 4.062 1 98.25 104 CYS A CA 1
ATOM 808 C C . CYS A 1 104 ? -13.008 -4.586 3.352 1 98.25 104 CYS A C 1
ATOM 810 O O . CYS A 1 104 ? -14.125 -4.488 2.828 1 98.25 104 CYS A O 1
ATOM 812 N N . THR A 1 105 ? -12.25 -3.578 3.477 1 98.94 105 THR A N 1
ATOM 813 C CA . THR A 1 105 ? -12.477 -2.285 2.842 1 98.94 105 THR A CA 1
ATOM 814 C C . THR A 1 105 ? -11.312 -1.927 1.917 1 98.94 105 THR A C 1
ATOM 816 O O . THR A 1 105 ? -10.148 -2.029 2.307 1 98.94 105 THR A O 1
ATOM 819 N N . LYS A 1 106 ? -11.586 -1.641 0.702 1 98.94 106 LYS A N 1
ATOM 820 C CA . LYS A 1 106 ? -10.625 -1.038 -0.214 1 98.94 106 LYS A CA 1
ATOM 821 C C . LYS A 1 106 ? -10.523 0.469 0.008 1 98.94 106 LYS A C 1
ATOM 823 O O . LYS A 1 106 ? -11.523 1.185 -0.088 1 98.94 106 LYS A O 1
ATOM 828 N N . LEU A 1 107 ? -9.414 0.987 0.428 1 98.94 107 LEU A N 1
ATOM 829 C CA . LEU A 1 107 ? -9.133 2.408 0.588 1 98.94 107 LEU A CA 1
ATOM 830 C C . LEU A 1 107 ? -8.266 2.924 -0.559 1 98.94 107 LEU A C 1
ATOM 832 O O . LEU A 1 107 ? -7.16 2.432 -0.775 1 98.94 107 LEU A O 1
ATOM 836 N N . THR A 1 108 ? -8.742 3.832 -1.342 1 98.94 108 THR A N 1
ATOM 837 C CA . THR A 1 108 ? -8.023 4.492 -2.424 1 98.94 108 THR A CA 1
ATOM 838 C C . THR A 1 108 ? -7.684 5.934 -2.049 1 98.94 108 THR A C 1
ATOM 840 O O . THR A 1 108 ? -8.547 6.676 -1.574 1 98.94 108 THR A O 1
ATOM 843 N N . LEU A 1 109 ? -6.457 6.324 -2.127 1 98.94 109 LEU A N 1
ATOM 844 C CA . LEU A 1 109 ? -5.992 7.691 -1.933 1 98.94 109 LEU A CA 1
ATOM 845 C C . LEU A 1 109 ? -5.496 8.289 -3.246 1 98.94 109 LEU A C 1
ATOM 847 O O . LEU A 1 109 ? -4.703 7.668 -3.957 1 98.94 109 LEU A O 1
ATOM 851 N N . VAL A 1 110 ? -6 9.391 -3.631 1 98.88 110 VAL A N 1
ATOM 852 C CA . VAL A 1 110 ? -5.52 10.141 -4.781 1 98.88 110 VAL A CA 1
ATOM 853 C C . VAL A 1 110 ? -5.062 11.531 -4.336 1 98.88 110 VAL A C 1
ATOM 855 O O . VAL A 1 110 ? -5.793 12.242 -3.641 1 98.88 110 VAL A O 1
ATOM 858 N N . ASN A 1 111 ? -3.877 11.898 -4.539 1 98.88 111 ASN A N 1
ATOM 859 C CA . ASN A 1 111 ? -3.305 13.227 -4.359 1 98.88 111 ASN A CA 1
ATOM 860 C C . ASN A 1 111 ? -2.965 13.875 -5.699 1 98.88 111 ASN A C 1
ATOM 862 O O . ASN A 1 111 ? -2.029 13.453 -6.379 1 98.88 111 ASN A O 1
ATOM 866 N N . ASP A 1 112 ? -3.807 14.812 -6.047 1 98.69 112 ASP A N 1
ATOM 867 C CA . ASP A 1 112 ? -3.676 15.414 -7.371 1 98.69 112 ASP A CA 1
ATOM 868 C C . ASP A 1 112 ? -3.871 16.938 -7.309 1 98.69 112 ASP A C 1
ATOM 870 O O . ASP A 1 112 ? -3.799 17.531 -6.23 1 98.69 112 ASP A O 1
ATOM 874 N N . GLU A 1 113 ? -3.895 17.594 -8.57 1 98.5 113 GLU A N 1
ATOM 875 C CA . GLU A 1 113 ? -4.105 19.031 -8.727 1 98.5 113 GLU A CA 1
ATOM 876 C C . GLU A 1 113 ? -3.025 19.828 -8.008 1 98.5 113 GLU A C 1
ATOM 878 O O . GLU A 1 113 ? -3.332 20.75 -7.238 1 98.5 113 GLU A O 1
ATOM 883 N N . TRP A 1 114 ? -1.812 19.422 -8.219 1 98.44 114 TRP A N 1
ATOM 884 C CA . TRP A 1 114 ? -0.667 20.125 -7.652 1 98.44 114 TRP A CA 1
ATOM 885 C C . TRP A 1 114 ? -0.479 21.484 -8.328 1 98.44 114 TRP A C 1
ATOM 887 O O . TRP A 1 114 ? -0.441 21.562 -9.555 1 98.44 114 TRP A O 1
ATOM 897 N N . SER A 1 115 ? -0.393 22.453 -7.469 1 97.94 115 SER A N 1
ATOM 898 C CA . SER A 1 115 ? -0.059 23.75 -8.047 1 97.94 115 SER A CA 1
ATOM 899 C C . SER A 1 115 ? 1.314 23.734 -8.703 1 97.94 115 SER A C 1
ATOM 901 O O . SER A 1 115 ? 2.148 22.875 -8.383 1 97.94 115 SER A O 1
ATOM 903 N N . GLU A 1 116 ? 1.462 24.641 -9.625 1 95.25 116 GLU A N 1
ATOM 904 C CA . GLU A 1 116 ? 2.725 24.719 -10.359 1 95.25 116 GLU A CA 1
ATOM 905 C C . GLU A 1 116 ? 3.908 24.844 -9.398 1 95.25 116 GLU A C 1
ATOM 907 O O . GLU A 1 116 ? 3.871 25.625 -8.445 1 95.25 116 GLU A O 1
ATOM 912 N N . ASP A 1 117 ? 4.914 24 -9.547 1 93.56 117 ASP A N 1
ATOM 913 C CA . ASP A 1 117 ? 6.188 24.016 -8.828 1 93.56 117 ASP A CA 1
ATOM 914 C C . ASP A 1 117 ? 5.996 23.656 -7.359 1 93.56 117 ASP A C 1
ATOM 916 O O . ASP A 1 117 ? 6.789 24.062 -6.508 1 93.56 117 ASP A O 1
ATOM 920 N N . HIS A 1 118 ? 4.883 23.156 -7.023 1 97.31 118 HIS A N 1
ATOM 921 C CA . HIS A 1 118 ? 4.703 22.688 -5.66 1 97.31 118 HIS A CA 1
ATOM 922 C C . HIS A 1 118 ? 5.871 21.797 -5.223 1 97.31 118 HIS A C 1
ATOM 924 O O . HIS A 1 118 ? 6.188 20.812 -5.883 1 97.31 118 HIS A O 1
ATOM 930 N N . PRO A 1 119 ? 6.492 22.016 -4.121 1 97.31 119 PRO A N 1
ATOM 931 C CA . PRO A 1 119 ? 7.727 21.328 -3.73 1 97.31 119 PRO A CA 1
ATOM 932 C C . PRO A 1 119 ? 7.461 20.016 -2.992 1 97.31 119 PRO A C 1
ATOM 934 O O . PRO A 1 119 ? 8.398 19.297 -2.645 1 97.31 119 PRO A O 1
ATOM 937 N N . GLY A 1 120 ? 6.227 19.641 -2.74 1 96.69 120 GLY A N 1
ATOM 938 C CA . GLY A 1 120 ? 5.91 18.609 -1.771 1 96.69 120 GLY A CA 1
ATOM 939 C C . GLY A 1 120 ? 5.688 17.25 -2.404 1 96.69 120 GLY A C 1
ATOM 940 O O . GLY A 1 120 ? 5.414 16.266 -1.706 1 9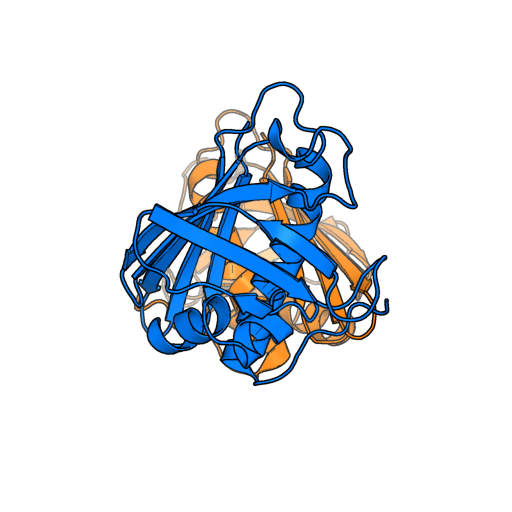6.69 120 GLY A O 1
ATOM 941 N N . PHE A 1 121 ? 5.836 17.156 -3.758 1 97.56 121 PHE A N 1
ATOM 942 C CA . PHE A 1 121 ? 5.453 15.938 -4.453 1 97.56 121 PHE A CA 1
ATOM 943 C C . PHE A 1 121 ? 6.277 14.758 -3.959 1 97.56 121 PHE A C 1
ATOM 945 O O . PHE A 1 121 ? 5.727 13.711 -3.602 1 97.56 121 PHE A O 1
ATOM 952 N N . ALA A 1 122 ? 7.605 14.867 -3.918 1 96.19 122 ALA A N 1
ATOM 953 C CA . ALA A 1 122 ? 8.492 13.789 -3.502 1 96.19 122 ALA A CA 1
ATOM 954 C C . ALA A 1 122 ? 8.242 13.398 -2.049 1 96.19 122 ALA A C 1
ATOM 956 O O . ALA A 1 122 ? 8.211 12.211 -1.714 1 96.19 122 ALA A O 1
ATOM 957 N N . ASN A 1 123 ? 8.07 14.359 -1.192 1 96.56 123 ASN A N 1
ATOM 958 C CA . ASN A 1 123 ? 7.785 14.094 0.214 1 96.56 123 ASN A CA 1
ATOM 959 C C . ASN A 1 123 ? 6.477 13.328 0.387 1 96.56 123 ASN A C 1
ATOM 961 O O . ASN A 1 123 ? 6.406 12.383 1.175 1 96.56 123 ASN A O 1
ATOM 965 N N . ALA A 1 124 ? 5.461 13.773 -0.345 1 97.69 124 ALA A N 1
ATOM 966 C CA . ALA A 1 124 ? 4.16 13.109 -0.273 1 97.69 124 ALA A CA 1
ATOM 967 C C . ALA A 1 124 ? 4.258 11.664 -0.741 1 97.69 124 ALA A C 1
ATOM 969 O O . ALA A 1 124 ? 3.652 10.766 -0.144 1 97.69 124 ALA A O 1
ATOM 970 N N . SER A 1 125 ? 5.023 11.469 -1.795 1 97.69 125 SER A N 1
ATOM 971 C CA . SER A 1 125 ? 5.215 10.133 -2.35 1 97.69 125 SER A CA 1
ATOM 972 C C . SER A 1 125 ? 5.793 9.18 -1.31 1 97.69 125 SER A C 1
ATOM 974 O O . SER A 1 125 ? 5.441 7.996 -1.283 1 97.69 125 SER A O 1
ATOM 976 N N . GLY A 1 126 ? 6.633 9.648 -0.467 1 97.25 126 GLY A N 1
ATOM 977 C CA . GLY A 1 126 ? 7.219 8.844 0.594 1 97.25 126 GLY A CA 1
ATOM 978 C C . GLY A 1 126 ? 6.328 8.734 1.816 1 97.25 126 GLY A C 1
ATOM 979 O O . GLY A 1 126 ? 6.379 7.734 2.539 1 97.25 126 GLY A O 1
ATOM 980 N N . ALA A 1 127 ? 5.488 9.672 2.072 1 97.75 127 ALA A N 1
ATOM 981 C CA . ALA A 1 127 ? 4.703 9.758 3.301 1 97.75 127 ALA A CA 1
ATOM 982 C C . ALA A 1 127 ? 3.424 8.938 3.195 1 97.75 127 ALA A C 1
ATOM 984 O O . ALA A 1 127 ? 2.973 8.352 4.184 1 97.75 127 ALA A O 1
ATOM 985 N N . TRP A 1 128 ? 2.83 8.898 1.999 1 98.69 128 TRP A N 1
ATOM 986 C CA . TRP A 1 128 ? 1.516 8.273 1.854 1 98.69 128 TRP A CA 1
ATOM 987 C C . TRP A 1 128 ? 1.571 6.793 2.193 1 98.69 128 TRP A C 1
ATOM 989 O O . TRP A 1 128 ? 0.705 6.277 2.906 1 98.69 128 TRP A O 1
ATOM 999 N N . PRO A 1 129 ? 2.629 6.059 1.752 1 98.81 129 PRO A N 1
ATOM 1000 C CA . PRO A 1 129 ? 2.713 4.664 2.197 1 98.81 129 PRO A CA 1
ATOM 1001 C C . PRO A 1 129 ? 2.752 4.535 3.719 1 98.81 129 PRO A C 1
ATOM 1003 O O . PRO A 1 129 ? 2.176 3.594 4.273 1 98.81 129 PRO A O 1
ATOM 1006 N N . MET A 1 130 ? 3.377 5.441 4.371 1 98.69 130 MET A N 1
ATOM 1007 C CA . MET A 1 130 ? 3.445 5.418 5.832 1 98.69 130 MET A CA 1
ATOM 1008 C C . MET A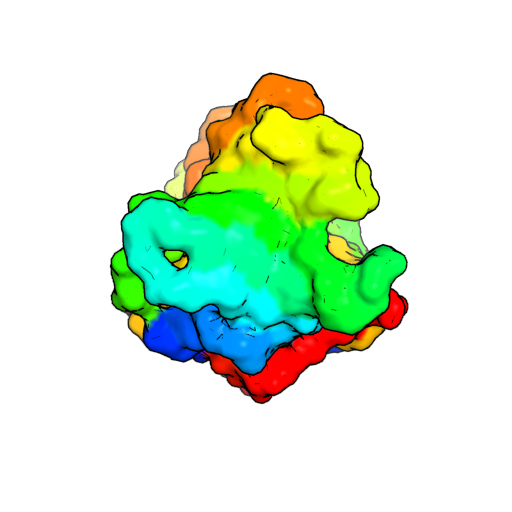 1 130 ? 2.072 5.664 6.441 1 98.69 130 MET A C 1
ATOM 1010 O O . MET A 1 130 ? 1.649 4.934 7.344 1 98.69 130 MET A O 1
ATOM 1014 N N . VAL A 1 131 ? 1.386 6.609 5.957 1 98.69 131 VAL A N 1
ATOM 1015 C CA . VAL A 1 131 ? 0.07 6.977 6.473 1 98.69 131 VAL A CA 1
ATOM 1016 C C . VAL A 1 131 ? -0.913 5.832 6.234 1 98.69 131 VAL A C 1
ATOM 1018 O O . VAL A 1 131 ? -1.61 5.402 7.16 1 98.69 131 VAL A O 1
ATOM 1021 N N . LEU A 1 132 ? -0.97 5.309 5.012 1 98.94 132 LEU A N 1
ATOM 1022 C CA . LEU A 1 132 ? -1.901 4.238 4.672 1 98.94 132 LEU A CA 1
ATOM 1023 C C . LEU A 1 132 ? -1.596 2.977 5.473 1 98.94 132 LEU A C 1
ATOM 1025 O O . LEU A 1 132 ? -2.512 2.289 5.93 1 98.94 132 LEU A O 1
ATOM 1029 N N . SER A 1 133 ? -0.312 2.699 5.641 1 98.94 133 SER A N 1
ATOM 1030 C CA . SER A 1 133 ? 0.078 1.563 6.469 1 98.94 133 SER A CA 1
ATOM 1031 C C . SER A 1 133 ? -0.355 1.761 7.918 1 98.94 133 SER A C 1
ATOM 1033 O O . SER A 1 133 ? -0.792 0.813 8.578 1 98.94 133 SER A O 1
ATOM 1035 N N . SER A 1 134 ? -0.217 2.977 8.438 1 98.88 134 SER A N 1
ATOM 1036 C CA . SER A 1 134 ? -0.622 3.293 9.805 1 98.88 134 SER A CA 1
ATOM 1037 C C . SER A 1 134 ? -2.129 3.137 9.984 1 98.88 134 SER A C 1
ATOM 1039 O O . SER A 1 134 ? -2.586 2.596 10.992 1 98.88 134 SER A O 1
ATOM 1041 N N . ILE A 1 135 ? -2.877 3.631 9.016 1 98.88 135 ILE A N 1
ATOM 1042 C CA . ILE A 1 135 ? -4.324 3.473 9.055 1 98.88 135 ILE A CA 1
ATOM 1043 C C . ILE A 1 135 ? -4.68 1.993 9.188 1 98.88 135 ILE A C 1
ATOM 1045 O O . ILE A 1 135 ? -5.461 1.611 10.062 1 98.88 135 ILE A O 1
ATOM 1049 N N . LYS A 1 136 ? -4.098 1.188 8.359 1 98.94 136 LYS A N 1
ATOM 1050 C CA . LYS A 1 136 ? -4.41 -0.237 8.312 1 98.94 136 LYS A CA 1
ATOM 1051 C C . LYS A 1 136 ? -4.035 -0.92 9.625 1 98.94 136 LYS A C 1
ATOM 1053 O O . LYS A 1 136 ? -4.828 -1.677 10.188 1 98.94 136 LYS A O 1
ATOM 1058 N N . THR A 1 137 ? -2.793 -0.673 10.133 1 98.88 137 THR A N 1
ATOM 1059 C CA . THR A 1 137 ? -2.367 -1.269 11.391 1 98.88 137 THR A CA 1
ATOM 1060 C C . THR A 1 137 ? -3.332 -0.902 12.516 1 98.88 137 THR A C 1
ATOM 1062 O O . THR A 1 137 ? -3.775 -1.772 13.273 1 98.88 137 THR A O 1
ATOM 1065 N N . TRP A 1 138 ? -3.662 0.359 12.617 1 98.88 138 TRP A N 1
ATOM 1066 C CA . TRP A 1 138 ? -4.531 0.809 13.703 1 98.88 138 TRP A CA 1
ATOM 1067 C C . TRP A 1 138 ? -5.91 0.161 13.594 1 98.88 138 TRP A C 1
ATOM 1069 O O . TRP A 1 138 ? -6.453 -0.314 14.594 1 98.88 138 TRP A O 1
ATOM 1079 N N . CYS A 1 139 ? -6.477 0.102 12.406 1 98.81 139 CYS A N 1
ATOM 1080 C CA . CYS A 1 139 ? -7.805 -0.464 12.195 1 98.81 139 CYS A CA 1
ATOM 1081 C C . CYS A 1 139 ? -7.824 -1.946 12.555 1 98.81 139 CYS A C 1
ATOM 1083 O O . CYS A 1 139 ? -8.828 -2.453 13.062 1 98.81 139 CYS A O 1
ATOM 1085 N N . GLU A 1 140 ? -6.75 -2.627 12.312 1 98.81 140 GLU A N 1
ATOM 1086 C CA . GLU A 1 140 ? -6.762 -4.082 12.43 1 98.81 140 GLU A CA 1
ATOM 1087 C C . GLU A 1 140 ? -6.301 -4.531 13.812 1 98.81 140 GLU A C 1
ATOM 1089 O O . GLU A 1 140 ? -6.664 -5.613 14.273 1 98.81 140 GLU A O 1
ATOM 1094 N N . THR A 1 141 ? -5.469 -3.641 14.5 1 98.56 141 THR A N 1
ATOM 1095 C CA . THR A 1 141 ? -4.82 -4.145 15.703 1 98.56 141 THR A CA 1
ATOM 1096 C C . THR A 1 141 ? -5.012 -3.178 16.859 1 98.56 141 THR A C 1
ATOM 1098 O O . THR A 1 141 ? -4.785 -3.535 18.016 1 98.56 141 THR A O 1
ATOM 1101 N N . GLY A 1 142 ? -5.371 -1.928 16.578 1 98 142 GLY A N 1
ATOM 1102 C CA . GLY A 1 142 ? -5.43 -0.899 17.594 1 98 142 GLY A CA 1
ATOM 1103 C C . GLY A 1 142 ? -4.074 -0.31 17.938 1 98 142 GLY A C 1
ATOM 1104 O O . GLY A 1 142 ? -3.977 0.614 18.75 1 98 142 GLY A O 1
ATOM 1105 N N . GLN A 1 143 ? -3.086 -0.779 17.266 1 97.81 143 GLN A N 1
ATOM 1106 C CA . GLN A 1 143 ? -1.735 -0.312 17.562 1 97.81 143 GLN A CA 1
ATOM 1107 C C . GLN A 1 143 ? -1.3 0.774 16.578 1 97.81 143 GLN A C 1
ATOM 1109 O O . GLN A 1 143 ? -1.859 0.892 15.492 1 97.81 143 GLN A O 1
ATOM 1114 N N . THR A 1 144 ? -0.27 1.566 16.984 1 97.81 144 THR A N 1
ATOM 1115 C CA . THR A 1 144 ? 0.35 2.582 16.141 1 97.81 144 THR A CA 1
ATOM 1116 C C . THR A 1 144 ? 1.732 2.131 15.68 1 97.81 144 THR A C 1
ATOM 1118 O O . THR A 1 144 ? 2.498 1.562 16.469 1 97.81 144 THR A O 1
ATOM 1121 N N . LEU A 1 145 ? 2.018 2.393 14.461 1 98.12 145 LEU A N 1
ATOM 1122 C CA . LEU A 1 145 ? 3.342 2.055 13.953 1 98.12 145 LEU A CA 1
ATOM 1123 C C . LEU A 1 145 ? 4.41 2.932 14.594 1 98.12 145 LEU A C 1
ATOM 1125 O O . LEU A 1 145 ? 4.191 4.125 14.82 1 98.12 145 LEU A O 1
ATOM 1129 N N . ASN A 1 146 ? 5.477 2.301 14.852 1 97.56 146 ASN A N 1
ATOM 1130 C CA . ASN A 1 146 ? 6.652 3 15.359 1 97.56 146 ASN A CA 1
ATOM 1131 C C . ASN A 1 146 ? 7.793 2.996 14.344 1 97.56 146 ASN A C 1
ATOM 1133 O O . ASN A 1 146 ? 8.492 1.992 14.195 1 97.56 146 ASN A O 1
ATOM 1137 N N . PHE A 1 147 ? 8.125 4.109 13.672 1 96.56 147 PHE A N 1
ATOM 1138 C CA . PHE A 1 147 ? 9.078 4.211 12.57 1 96.56 147 PHE A CA 1
ATOM 1139 C C . PHE A 1 147 ? 10.477 4.535 13.086 1 96.56 147 PHE A C 1
ATOM 1141 O O . PHE A 1 147 ? 11.43 4.605 12.305 1 96.56 147 PHE A O 1
ATOM 1148 N N . GLY A 1 148 ? 10.609 4.75 14.375 1 92.25 148 GLY A N 1
ATOM 1149 C CA . GLY A 1 148 ? 11.906 4.965 14.992 1 92.25 148 GLY A CA 1
ATOM 1150 C C . GLY A 1 148 ? 12.336 6.422 15 1 92.25 148 GLY A C 1
ATOM 1151 O O . GLY A 1 148 ? 13.516 6.727 15.172 1 92.25 148 GLY A O 1
ATOM 1152 N N . TRP A 1 149 ? 11.484 7.375 14.781 1 83.75 149 TRP A N 1
ATOM 1153 C CA . TRP A 1 149 ? 11.805 8.797 14.812 1 83.75 149 TRP A CA 1
ATOM 1154 C C . TRP A 1 149 ? 11.867 9.305 16.25 1 83.75 149 TRP A C 1
ATOM 1156 O O . TRP A 1 149 ? 11.281 8.703 17.156 1 83.75 149 TRP A O 1
ATOM 1166 N N . MET B 1 1 ? 8.312 -0.273 -18.656 1 89.94 1 MET B N 1
ATOM 1167 C CA . MET B 1 1 ? 7.18 -0.23 -17.734 1 89.94 1 MET B CA 1
ATOM 1168 C C . MET B 1 1 ? 7.57 -0.782 -16.359 1 89.94 1 MET B C 1
ATOM 1170 O O . MET B 1 1 ? 8.297 -1.773 -16.266 1 89.94 1 MET B O 1
ATOM 1174 N N . LYS B 1 2 ? 7.238 -0.062 -15.234 1 96.56 2 LYS B N 1
ATOM 1175 C CA . LYS B 1 2 ? 7.633 -0.47 -13.891 1 96.56 2 LYS B CA 1
ATOM 1176 C C . LYS B 1 2 ? 6.512 -0.221 -12.891 1 96.56 2 LYS B C 1
ATOM 1178 O O . LYS B 1 2 ? 5.828 0.802 -12.961 1 96.56 2 LYS B O 1
ATOM 1183 N N . LEU B 1 3 ? 6.277 -1.178 -12.016 1 98.38 3 LEU B N 1
ATOM 1184 C CA . LEU B 1 3 ? 5.43 -1.022 -10.844 1 98.38 3 LEU B CA 1
ATOM 1185 C C . LEU B 1 3 ? 6.262 -1.031 -9.562 1 98.38 3 LEU B C 1
ATOM 1187 O O . LEU B 1 3 ? 7.172 -1.852 -9.414 1 98.38 3 LEU B O 1
ATOM 1191 N N . GLU B 1 4 ? 6.043 -0.084 -8.734 1 98.62 4 GLU B N 1
ATOM 1192 C CA . GLU B 1 4 ? 6.738 -0.005 -7.457 1 98.62 4 GLU B CA 1
ATOM 1193 C C . GLU B 1 4 ? 5.77 0.305 -6.32 1 98.62 4 GLU B C 1
ATOM 1195 O O . GLU B 1 4 ? 4.961 1.23 -6.422 1 98.62 4 GLU B O 1
ATOM 1200 N N . TYR B 1 5 ? 5.832 -0.453 -5.27 1 98.75 5 TYR B N 1
ATOM 1201 C CA . TYR B 1 5 ? 4.973 -0.309 -4.102 1 98.75 5 TYR B CA 1
ATOM 1202 C C . TYR B 1 5 ? 5.789 -0.353 -2.814 1 98.75 5 TYR B C 1
ATOM 1204 O O . TYR B 1 5 ? 6.801 -1.059 -2.736 1 98.75 5 TYR B O 1
ATOM 1212 N N . VAL B 1 6 ? 5.324 0.367 -1.854 1 98.88 6 VAL B N 1
ATOM 1213 C CA . VAL B 1 6 ? 5.914 0.347 -0.519 1 98.88 6 VAL B CA 1
ATOM 1214 C C . VAL B 1 6 ? 4.812 0.192 0.529 1 98.88 6 VAL B C 1
ATOM 1216 O O . VAL B 1 6 ? 3.762 0.828 0.433 1 98.88 6 VAL B O 1
ATOM 1219 N N . ILE B 1 7 ? 5.027 -0.646 1.503 1 98.94 7 ILE B N 1
ATOM 1220 C CA . ILE B 1 7 ? 4.141 -0.78 2.654 1 98.94 7 ILE B CA 1
ATOM 1221 C C . ILE B 1 7 ? 4.969 -1.002 3.918 1 98.94 7 ILE B C 1
ATOM 1223 O O . ILE B 1 7 ? 6.074 -1.542 3.857 1 98.94 7 ILE B O 1
ATOM 1227 N N . TYR B 1 8 ? 4.488 -0.54 5.02 1 98.94 8 TYR B N 1
ATOM 1228 C CA . TYR B 1 8 ? 5.137 -0.752 6.309 1 98.94 8 TYR B CA 1
ATOM 1229 C C . TYR B 1 8 ? 4.352 -1.748 7.152 1 98.94 8 TYR B C 1
ATOM 1231 O O . TYR B 1 8 ? 3.139 -1.603 7.328 1 98.94 8 TYR B O 1
ATOM 1239 N N . VAL B 1 9 ? 5.023 -2.709 7.699 1 98.94 9 VAL B N 1
ATOM 1240 C CA . VAL B 1 9 ? 4.41 -3.818 8.422 1 98.94 9 VAL B CA 1
ATOM 1241 C C . VAL B 1 9 ? 4.887 -3.816 9.875 1 98.94 9 VAL B C 1
ATOM 1243 O O . VAL B 1 9 ? 6.094 -3.797 10.133 1 98.94 9 VAL B O 1
ATOM 1246 N N . ASN B 1 10 ? 3.943 -3.816 10.82 1 98.81 10 ASN B N 1
ATOM 1247 C CA . ASN B 1 10 ? 4.27 -3.906 12.234 1 98.81 10 ASN B CA 1
ATOM 1248 C C . ASN B 1 10 ? 4.719 -5.316 12.617 1 98.81 10 ASN B C 1
ATOM 1250 O O . ASN B 1 10 ? 4.055 -5.992 13.406 1 98.81 10 ASN B O 1
ATOM 1254 N N . ALA B 1 11 ? 5.828 -5.703 12.148 1 98.75 11 ALA B N 1
ATOM 1255 C CA . ALA B 1 11 ? 6.473 -6.996 12.375 1 98.75 11 ALA B CA 1
ATOM 1256 C C . ALA B 1 11 ? 7.953 -6.945 12.016 1 98.75 11 ALA B C 1
ATOM 1258 O O . ALA B 1 11 ? 8.391 -6.047 11.289 1 98.75 11 ALA B O 1
ATOM 1259 N N . SER B 1 12 ? 8.703 -7.824 12.5 1 98.38 12 SER B N 1
ATOM 1260 C CA . SER B 1 12 ? 10.125 -7.918 12.164 1 98.38 12 SER B CA 1
ATOM 1261 C C . SER B 1 12 ? 10.328 -8.375 10.727 1 98.38 12 SER B C 1
ATOM 1263 O O . SER B 1 12 ? 9.445 -9 10.141 1 98.38 12 SER B O 1
ATOM 1265 N N . PRO B 1 13 ? 11.453 -8.109 10.188 1 98.56 13 PRO B N 1
ATOM 1266 C CA . PRO B 1 13 ? 11.75 -8.609 8.844 1 98.56 13 PRO B CA 1
ATOM 1267 C C . PRO B 1 13 ? 11.617 -10.133 8.742 1 98.56 13 PRO B C 1
ATOM 1269 O O . PRO B 1 13 ? 11.164 -10.648 7.715 1 98.56 13 PRO B O 1
ATOM 1272 N N . ASP B 1 14 ? 11.969 -10.875 9.805 1 98.19 14 ASP B N 1
ATOM 1273 C CA . ASP B 1 14 ? 11.867 -12.328 9.789 1 98.19 14 ASP B CA 1
ATOM 1274 C C . ASP B 1 14 ? 10.422 -12.781 9.625 1 98.19 14 ASP B C 1
ATOM 1276 O O . ASP B 1 14 ? 10.141 -13.727 8.898 1 98.19 14 ASP B O 1
ATOM 1280 N N . LYS B 1 15 ? 9.602 -12.125 10.352 1 98.44 15 LYS B N 1
ATOM 1281 C CA . LYS B 1 15 ? 8.18 -12.469 10.242 1 98.44 15 LYS B CA 1
ATOM 1282 C C . LYS B 1 15 ? 7.648 -12.148 8.844 1 98.44 15 LYS B C 1
ATOM 1284 O O . LYS B 1 15 ? 6.902 -12.945 8.266 1 98.44 15 LYS B O 1
ATOM 1289 N N . VAL B 1 16 ? 7.961 -10.984 8.25 1 98.88 16 VAL B N 1
ATOM 1290 C CA . VAL B 1 16 ? 7.543 -10.625 6.895 1 98.88 16 VAL B CA 1
ATOM 1291 C C . VAL B 1 16 ? 8.125 -11.617 5.891 1 98.88 16 VAL B C 1
ATOM 1293 O O . VAL B 1 16 ? 7.457 -11.992 4.922 1 98.88 16 VAL B O 1
ATOM 1296 N N . TRP B 1 17 ? 9.32 -12.062 6.172 1 98.81 17 TRP B N 1
ATOM 1297 C CA . TRP B 1 17 ? 9.984 -13.039 5.32 1 98.81 17 TRP B CA 1
ATOM 1298 C C . TRP B 1 17 ? 9.203 -14.352 5.281 1 98.81 17 TRP B C 1
ATOM 1300 O O . TRP B 1 17 ? 9.094 -14.984 4.23 1 98.81 17 TRP B O 1
ATOM 1310 N N . GLU B 1 18 ? 8.68 -14.742 6.395 1 98.44 18 GLU B N 1
ATOM 1311 C CA . GLU B 1 18 ? 7.836 -15.93 6.453 1 98.44 18 GLU B CA 1
ATOM 1312 C C . GLU B 1 18 ? 6.621 -15.789 5.539 1 98.44 18 GLU B C 1
ATOM 1314 O O . GLU B 1 18 ? 6.219 -16.75 4.879 1 98.44 18 GLU B O 1
ATOM 1319 N N . ALA B 1 19 ? 6.043 -14.648 5.488 1 98.5 19 ALA B N 1
ATOM 1320 C CA . ALA B 1 19 ? 4.891 -14.391 4.625 1 98.5 19 ALA B CA 1
ATOM 1321 C C . ALA B 1 19 ? 5.246 -14.594 3.156 1 98.5 19 ALA B C 1
ATOM 1323 O O . ALA B 1 19 ? 4.398 -14.992 2.354 1 98.5 19 ALA B O 1
ATOM 1324 N N . LEU B 1 20 ? 6.488 -14.352 2.812 1 98.56 20 LEU B N 1
ATOM 1325 C CA . LEU B 1 20 ? 6.926 -14.367 1.423 1 98.56 20 LEU B CA 1
ATOM 1326 C C . LEU B 1 20 ? 7.406 -15.758 1.02 1 98.56 20 LEU B C 1
ATOM 1328 O O . LEU B 1 20 ? 7.469 -16.078 -0.169 1 98.56 20 LEU B O 1
ATOM 1332 N N . THR B 1 21 ? 7.766 -16.609 2.051 1 98.25 21 THR B N 1
ATOM 1333 C CA . THR B 1 21 ? 8.539 -17.766 1.629 1 98.25 21 THR B CA 1
ATOM 1334 C C . THR B 1 21 ? 7.969 -19.047 2.229 1 98.25 21 THR B C 1
ATOM 1336 O O . THR B 1 21 ? 8.281 -20.156 1.766 1 98.25 21 THR B O 1
ATOM 1339 N N . SER B 1 22 ? 7.215 -18.953 3.338 1 97.94 22 SER B N 1
ATOM 1340 C CA . SER B 1 22 ? 6.672 -20.172 3.947 1 97.94 22 SER B CA 1
ATOM 1341 C C . SER B 1 22 ? 5.375 -20.594 3.27 1 97.94 22 SER B C 1
ATOM 1343 O O . SER B 1 22 ? 4.66 -19.766 2.707 1 97.94 22 SER B O 1
ATOM 1345 N N . PRO B 1 23 ? 5.035 -21.859 3.348 1 97.19 23 PRO B N 1
ATOM 1346 C CA . PRO B 1 23 ? 3.771 -22.328 2.768 1 97.19 23 PRO B CA 1
ATOM 1347 C C . PRO B 1 23 ? 2.557 -21.609 3.352 1 97.19 23 PRO B C 1
ATOM 1349 O O . PRO B 1 23 ? 1.675 -21.172 2.605 1 97.19 23 PRO B O 1
ATOM 1352 N N . GLU B 1 24 ? 2.488 -21.469 4.656 1 97.06 24 GLU B N 1
ATOM 1353 C CA . GLU B 1 24 ? 1.355 -20.812 5.293 1 97.06 24 GLU B CA 1
ATOM 1354 C C . GLU B 1 24 ? 1.299 -19.328 4.914 1 97.06 24 GLU B C 1
ATOM 1356 O O . GLU B 1 24 ? 0.228 -18.812 4.605 1 97.06 24 GLU B O 1
ATOM 1361 N N . GLY B 1 25 ? 2.43 -18.672 4.941 1 97.81 25 GLY B N 1
ATOM 1362 C CA . GLY B 1 25 ? 2.506 -17.25 4.605 1 97.81 25 GLY B CA 1
ATOM 1363 C C . GLY B 1 25 ? 2.115 -16.953 3.17 1 97.81 25 GLY B C 1
ATOM 1364 O O . GLY B 1 25 ? 1.319 -16.047 2.91 1 97.81 25 GLY B O 1
ATOM 1365 N N . THR B 1 26 ? 2.664 -17.75 2.225 1 98.31 26 THR B N 1
ATOM 1366 C CA . THR B 1 26 ? 2.371 -17.5 0.818 1 98.31 26 THR B CA 1
ATOM 1367 C C . THR B 1 26 ? 0.921 -17.859 0.496 1 98.31 26 THR B C 1
ATOM 1369 O O . THR B 1 26 ? 0.294 -17.219 -0.347 1 98.31 26 THR B O 1
ATOM 1372 N N . ARG B 1 27 ? 0.344 -18.875 1.187 1 97.38 27 ARG B N 1
ATOM 1373 C CA . ARG B 1 27 ? -1.075 -19.156 1.006 1 97.38 27 ARG B CA 1
ATOM 1374 C C . ARG B 1 27 ? -1.932 -17.969 1.428 1 97.38 27 ARG B C 1
ATOM 1376 O O . ARG B 1 27 ? -2.922 -17.641 0.768 1 97.38 27 ARG B O 1
ATOM 1383 N N . ALA B 1 28 ? -1.555 -17.344 2.494 1 96.88 28 ALA B N 1
ATOM 1384 C CA . ALA B 1 28 ? -2.291 -16.188 3 1 96.88 28 ALA B CA 1
ATOM 1385 C C . ALA B 1 28 ? -2.117 -14.977 2.082 1 96.88 28 ALA B C 1
ATOM 1387 O O . ALA B 1 28 ? -3.066 -14.227 1.849 1 96.88 28 ALA B O 1
ATOM 1388 N N . ALA B 1 29 ? -0.929 -14.797 1.542 1 96.88 29 ALA B N 1
ATOM 1389 C CA . ALA B 1 29 ? -0.555 -13.586 0.82 1 96.88 29 ALA B CA 1
ATOM 1390 C C . ALA B 1 29 ? -0.93 -13.688 -0.655 1 96.88 29 ALA B C 1
ATOM 1392 O O . ALA B 1 29 ? -1.258 -12.68 -1.29 1 96.88 29 ALA B O 1
ATOM 1393 N N . PHE B 1 30 ? -0.845 -14.93 -1.204 1 97.06 30 PHE B N 1
ATOM 1394 C CA . PHE B 1 30 ? -0.977 -15.125 -2.643 1 97.06 30 PHE B CA 1
ATOM 1395 C C . PHE B 1 30 ? -2.195 -15.984 -2.965 1 97.06 30 PHE B C 1
ATOM 1397 O O . PHE B 1 30 ? -2.098 -16.953 -3.727 1 97.06 30 PHE B O 1
ATOM 1404 N N . PHE B 1 31 ? -3.293 -15.703 -2.346 1 94.88 31 PHE B N 1
ATOM 1405 C CA . PHE B 1 31 ? -4.629 -16.172 -2.705 1 94.88 31 PHE B CA 1
ATOM 1406 C C . PHE B 1 31 ? -4.688 -17.688 -2.717 1 94.88 31 PHE B C 1
ATOM 1408 O O . PHE B 1 31 ? -5.234 -18.281 -3.646 1 94.88 31 PHE B O 1
ATOM 1415 N N . GLY B 1 32 ? -4.062 -18.266 -1.684 1 96.5 32 GLY B N 1
ATOM 1416 C CA . GLY B 1 32 ? -4.133 -19.703 -1.51 1 96.5 32 GLY B CA 1
ATOM 1417 C C . GLY B 1 32 ? -2.992 -20.438 -2.184 1 96.5 32 GLY B C 1
ATOM 1418 O O . GLY B 1 32 ? -2.904 -21.672 -2.1 1 96.5 32 GLY B O 1
ATOM 1419 N N . SER B 1 33 ? -2.105 -19.75 -2.83 1 97.31 33 SER B N 1
ATOM 1420 C CA . SER B 1 33 ? -1.009 -20.391 -3.551 1 97.31 33 SER B CA 1
ATOM 1421 C C . SER B 1 33 ? 0.202 -20.594 -2.646 1 97.31 33 SER B C 1
ATOM 1423 O O . SER B 1 33 ? 0.486 -19.75 -1.783 1 97.31 33 SER B O 1
ATOM 1425 N N . GLU B 1 34 ? 0.871 -21.625 -2.881 1 97.44 34 GLU B N 1
ATOM 1426 C CA . GLU B 1 34 ? 2.139 -21.906 -2.209 1 97.44 34 GLU B CA 1
ATOM 1427 C C . GLU B 1 34 ? 3.318 -21.688 -3.152 1 97.44 34 GLU B C 1
ATOM 1429 O O . GLU B 1 34 ? 3.26 -22.047 -4.324 1 97.44 34 GLU B O 1
ATOM 1434 N N . LEU B 1 35 ? 4.332 -21.094 -2.641 1 98.06 35 LEU B N 1
ATOM 1435 C CA . LEU B 1 35 ? 5.594 -20.969 -3.361 1 98.06 35 LEU B CA 1
ATOM 1436 C C . LEU B 1 35 ? 6.441 -22.219 -3.203 1 98.06 35 LEU B C 1
ATOM 1438 O O . LEU B 1 35 ? 6.836 -22.578 -2.09 1 98.06 35 LEU B O 1
ATOM 1442 N N . LYS B 1 36 ? 6.684 -22.828 -4.301 1 97.94 36 LYS B N 1
ATOM 1443 C CA . LYS B 1 36 ? 7.516 -24.031 -4.32 1 97.94 36 LYS B CA 1
ATOM 1444 C C . LYS B 1 36 ? 8.875 -23.75 -4.953 1 97.94 36 LYS B C 1
ATOM 1446 O O . LYS B 1 36 ? 8.953 -23.406 -6.133 1 97.94 36 LYS B O 1
ATOM 1451 N N . SER B 1 37 ? 9.914 -23.922 -4.203 1 98.25 37 SER B N 1
ATOM 1452 C CA . SER B 1 37 ? 11.273 -23.688 -4.684 1 98.25 37 SER B CA 1
ATOM 1453 C C . SER B 1 37 ? 12.305 -24.156 -3.672 1 98.25 37 SER B C 1
ATOM 1455 O O . SER B 1 37 ? 12.023 -24.25 -2.477 1 98.25 37 SER B O 1
ATOM 1457 N N . SER B 1 38 ? 13.5 -24.516 -4.129 1 97.94 38 SER B N 1
ATOM 1458 C CA . SER B 1 38 ? 14.641 -24.719 -3.244 1 97.94 38 SER B CA 1
ATOM 1459 C C . SER B 1 38 ? 15.258 -23.391 -2.83 1 97.94 38 SER B C 1
ATOM 1461 O O . SER B 1 38 ? 16.062 -23.344 -1.898 1 97.94 38 SER B O 1
ATOM 1463 N N . PHE B 1 39 ? 14.945 -22.281 -3.496 1 97.94 39 PHE B N 1
ATOM 1464 C CA . PHE B 1 39 ? 15.328 -20.891 -3.242 1 97.94 39 PHE B CA 1
ATOM 1465 C C . PHE B 1 39 ? 16.812 -20.672 -3.543 1 97.94 39 PHE B C 1
ATOM 1467 O O . PHE B 1 39 ? 17.359 -19.609 -3.24 1 97.94 39 PHE B O 1
ATOM 1474 N N . GLU B 1 40 ? 17.438 -21.703 -4.16 1 98.19 40 GLU B N 1
ATOM 1475 C CA . GLU B 1 40 ? 18.781 -21.469 -4.664 1 98.19 40 GLU B CA 1
ATOM 1476 C C . GLU B 1 40 ? 18.766 -20.547 -5.879 1 98.19 40 GLU B C 1
ATOM 1478 O O . GLU B 1 40 ? 17.891 -20.656 -6.734 1 98.19 40 GLU B O 1
ATOM 1483 N N . VAL B 1 41 ? 19.719 -19.656 -5.898 1 98.5 41 VAL B N 1
ATOM 1484 C CA . VAL B 1 41 ? 19.797 -18.781 -7.062 1 98.5 41 VAL B CA 1
ATOM 1485 C C . VAL B 1 41 ? 19.922 -19.609 -8.336 1 98.5 41 VAL B C 1
ATOM 1487 O O . VAL B 1 41 ? 20.734 -20.531 -8.406 1 98.5 41 VAL B O 1
ATOM 1490 N N . GLY B 1 42 ? 19.094 -19.328 -9.234 1 98.56 42 GLY B N 1
ATOM 1491 C CA . GLY B 1 42 ? 19.062 -20.078 -10.477 1 98.56 42 GLY B CA 1
ATOM 1492 C C . GLY B 1 42 ? 18.062 -21.203 -10.469 1 98.56 42 GLY B C 1
ATOM 1493 O O . GLY B 1 42 ? 17.719 -21.766 -11.516 1 98.56 42 GLY B O 1
ATOM 1494 N N . ALA B 1 43 ? 17.562 -21.609 -9.305 1 98.69 43 ALA B N 1
ATOM 1495 C CA . ALA B 1 43 ? 16.594 -22.703 -9.18 1 98.69 43 ALA B CA 1
ATOM 1496 C C . ALA B 1 43 ? 15.219 -22.266 -9.68 1 98.69 43 ALA B C 1
ATOM 1498 O O . ALA B 1 43 ? 14.883 -21.094 -9.648 1 98.69 43 ALA B O 1
ATOM 1499 N N . PRO B 1 44 ? 14.461 -23.203 -10.148 1 98.75 44 PRO B N 1
ATOM 1500 C CA . PRO B 1 44 ? 13.086 -22.891 -10.523 1 98.75 44 PRO B CA 1
ATOM 1501 C C . PRO B 1 44 ? 12.188 -22.625 -9.312 1 98.75 44 PRO B C 1
ATOM 1503 O O . PRO B 1 44 ? 12.516 -23.047 -8.195 1 98.75 44 PRO B O 1
ATOM 1506 N N . PHE B 1 45 ? 11.133 -21.984 -9.562 1 98.69 45 PHE B N 1
ATOM 1507 C CA . PHE B 1 45 ? 10.039 -21.859 -8.609 1 98.69 45 PHE B CA 1
ATOM 1508 C C . PHE B 1 45 ? 8.688 -21.922 -9.32 1 98.69 45 PHE B C 1
ATOM 1510 O O . PHE B 1 45 ? 8.625 -21.766 -10.547 1 98.69 45 PHE B O 1
ATOM 1517 N N . GLU B 1 46 ? 7.652 -22.12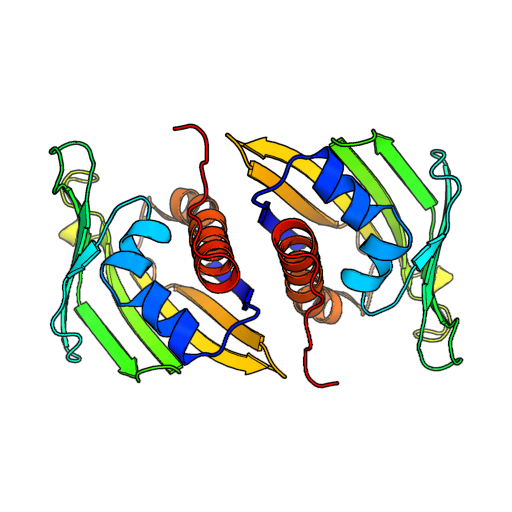5 -8.602 1 98.5 46 GLU B N 1
ATOM 1518 C CA . GLU B 1 46 ? 6.273 -21.938 -9.047 1 98.5 46 GLU B CA 1
ATOM 1519 C C . GLU B 1 46 ? 5.379 -21.516 -7.887 1 98.5 46 GLU B C 1
ATOM 1521 O O . GLU B 1 46 ? 5.562 -21.953 -6.754 1 98.5 46 GLU B O 1
ATOM 1526 N N . TYR B 1 47 ? 4.488 -20.672 -8.117 1 98.31 47 TYR B N 1
ATOM 1527 C CA . TYR B 1 47 ? 3.311 -20.484 -7.273 1 98.31 47 TYR B CA 1
ATOM 1528 C C . TYR B 1 47 ? 2.158 -21.359 -7.746 1 98.31 47 TYR B C 1
ATOM 1530 O O . TYR B 1 47 ? 1.65 -21.188 -8.859 1 98.31 47 TYR B O 1
ATOM 1538 N N . ALA B 1 48 ? 1.787 -22.281 -6.922 1 98 48 ALA B N 1
ATOM 1539 C CA . ALA B 1 48 ? 0.733 -23.234 -7.285 1 98 48 ALA B CA 1
ATOM 1540 C C . ALA B 1 48 ? -0.381 -23.234 -6.242 1 98 48 ALA B C 1
ATOM 1542 O O . ALA B 1 48 ? -0.115 -23.188 -5.039 1 98 48 ALA B O 1
ATOM 1543 N N . GLY B 1 49 ? -1.592 -23.25 -6.672 1 97.12 49 GLY B N 1
ATOM 1544 C CA . GLY B 1 49 ? -2.764 -23.234 -5.809 1 97.12 49 GLY B CA 1
ATOM 1545 C C . GLY B 1 49 ? -4.07 -23.344 -6.574 1 97.12 49 GLY B C 1
ATOM 1546 O O . GLY B 1 49 ? -4.078 -23.734 -7.742 1 97.12 49 GLY B O 1
ATOM 1547 N N . PRO B 1 50 ? -5.188 -23.047 -5.875 1 96.06 50 PRO B N 1
ATOM 1548 C CA . PRO B 1 50 ? -6.5 -23.188 -6.516 1 96.06 50 PRO B CA 1
ATOM 1549 C C . PRO B 1 50 ? -6.648 -22.312 -7.754 1 96.06 50 PRO B C 1
ATOM 1551 O O . PRO B 1 50 ? -6.215 -21.156 -7.758 1 96.06 50 PRO B O 1
ATOM 1554 N N . GLY B 1 51 ? -7.168 -22.891 -8.875 1 95.19 51 GLY B N 1
ATOM 1555 C CA . GLY B 1 51 ? -7.391 -22.188 -10.125 1 95.19 51 GLY B CA 1
ATOM 1556 C C . GLY B 1 51 ? -8.148 -23 -11.156 1 95.19 51 GLY B C 1
ATOM 1557 O O . GLY B 1 51 ? -9 -23.812 -10.797 1 95.19 51 GLY B O 1
ATOM 1558 N N . SER B 1 52 ? -7.914 -22.719 -12.398 1 93.88 52 SER B N 1
ATOM 1559 C CA . SER B 1 52 ? -8.656 -23.297 -13.508 1 93.88 52 SER B CA 1
ATOM 1560 C C . SER B 1 52 ? -8.398 -24.797 -13.617 1 93.88 52 SER B C 1
ATOM 1562 O O . SER B 1 52 ? -9.219 -25.547 -14.164 1 93.88 52 SER B O 1
ATOM 1564 N N . GLU B 1 53 ? -7.297 -25.266 -13.047 1 94.19 53 GLU B N 1
ATOM 1565 C CA . GLU B 1 53 ? -6.918 -26.672 -13.164 1 94.19 53 GLU B CA 1
ATOM 1566 C C . GLU B 1 53 ? -7.152 -27.406 -11.852 1 94.19 53 GLU B C 1
ATOM 1568 O O . GLU B 1 53 ? -6.629 -28.516 -11.656 1 94.19 53 GLU B O 1
ATOM 1573 N N . GLY B 1 54 ? -7.855 -26.75 -11.008 1 94.38 54 GLY B N 1
ATOM 1574 C CA . GLY B 1 54 ? -8.148 -27.391 -9.727 1 94.38 54 GLY B CA 1
ATOM 1575 C C . GLY B 1 54 ? -7.371 -26.781 -8.57 1 94.38 54 GLY B C 1
ATOM 1576 O O . GLY B 1 54 ? -7.199 -25.562 -8.508 1 94.38 54 GLY B O 1
ATOM 1577 N N . GLU B 1 55 ? -6.875 -27.703 -7.664 1 93.81 55 GLU B N 1
ATOM 1578 C CA . GLU B 1 55 ? -6.285 -27.25 -6.414 1 93.81 55 GLU B CA 1
ATOM 1579 C C . GLU B 1 55 ? -4.809 -26.906 -6.59 1 93.81 55 GLU B C 1
ATOM 1581 O O . GLU B 1 55 ? -4.195 -26.297 -5.715 1 93.81 55 GLU B O 1
ATOM 1586 N N . SER B 1 56 ? -4.273 -27.312 -7.75 1 94.56 56 SER B N 1
ATOM 1587 C CA . SER B 1 56 ? -2.842 -27.109 -7.941 1 94.56 56 SER B CA 1
ATOM 1588 C C . SER B 1 56 ? -2.551 -26.531 -9.32 1 94.56 56 SER B C 1
ATOM 1590 O O . SER B 1 56 ? -1.715 -27.047 -10.062 1 94.56 56 SER B O 1
ATOM 1592 N N . THR B 1 57 ? -3.193 -25.438 -9.57 1 97.69 57 THR B N 1
ATOM 1593 C CA . THR B 1 57 ? -2.904 -24.672 -10.781 1 97.69 57 THR B CA 1
ATOM 1594 C C . THR B 1 57 ? -1.625 -23.859 -10.609 1 97.69 57 THR B C 1
ATOM 1596 O O . THR B 1 57 ? -1.416 -23.234 -9.57 1 97.69 57 THR B O 1
ATOM 1599 N N . VAL B 1 58 ? -0.729 -23.938 -11.609 1 98.25 58 VAL B N 1
ATOM 1600 C CA . VAL B 1 58 ? 0.452 -23.078 -11.609 1 98.25 58 VAL B CA 1
ATOM 1601 C C . VAL B 1 58 ? 0.073 -21.672 -12.086 1 98.25 58 VAL B C 1
ATOM 1603 O O . VAL B 1 58 ? -0.276 -21.484 -13.25 1 98.25 58 VAL B O 1
ATOM 1606 N N . HIS B 1 59 ? 0.177 -20.719 -11.234 1 98 59 HIS B N 1
ATOM 1607 C CA . HIS B 1 59 ? -0.227 -19.359 -11.57 1 98 59 HIS B CA 1
ATOM 1608 C C . HIS B 1 59 ? 0.926 -18.578 -12.195 1 98 59 HIS B C 1
ATOM 1610 O O . HIS B 1 59 ? 0.723 -17.812 -13.141 1 98 59 HIS B O 1
ATOM 1616 N N . VAL B 1 60 ? 2.096 -18.75 -11.703 1 98.5 60 VAL B N 1
ATOM 1617 C CA . VAL B 1 60 ? 3.326 -18.172 -12.234 1 98.5 60 VAL B CA 1
ATOM 1618 C C . VAL B 1 60 ? 4.5 -19.109 -11.938 1 98.5 60 VAL B C 1
ATOM 1620 O O . VAL B 1 60 ? 4.43 -19.938 -11.031 1 98.5 60 VAL B O 1
ATOM 1623 N N . TYR B 1 61 ? 5.496 -18.938 -12.672 1 98.75 61 TYR B N 1
ATOM 1624 C CA . TYR B 1 61 ? 6.707 -19.734 -12.492 1 98.75 61 TYR B CA 1
ATOM 1625 C C . TYR B 1 61 ? 7.926 -19 -13.047 1 98.75 61 TYR B C 1
ATOM 1627 O O . TYR B 1 61 ? 7.793 -17.969 -13.703 1 98.75 61 TYR B O 1
ATOM 1635 N N . GLY B 1 62 ? 9.133 -19.516 -12.742 1 98.75 62 GLY B N 1
ATOM 1636 C CA . GLY B 1 62 ? 10.352 -18.891 -13.234 1 98.75 62 GLY B CA 1
ATOM 1637 C C . GLY B 1 62 ? 11.586 -19.344 -12.477 1 98.75 62 GLY B C 1
ATOM 1638 O O . GLY B 1 62 ? 11.727 -20.516 -12.133 1 98.75 62 GLY B O 1
ATOM 1639 N N . GLU B 1 63 ? 12.508 -18.359 -12.305 1 98.81 63 GLU B N 1
ATOM 1640 C CA . GLU B 1 63 ? 13.781 -18.688 -11.672 1 98.81 63 GLU B CA 1
ATOM 1641 C C . GLU B 1 63 ? 14.141 -17.672 -10.594 1 98.81 63 GLU B C 1
ATOM 1643 O O . GLU B 1 63 ? 13.922 -16.469 -10.766 1 98.81 63 GLU B O 1
ATOM 1648 N N . ILE B 1 64 ? 14.742 -18.234 -9.523 1 98.88 64 ILE B N 1
ATOM 1649 C CA . ILE B 1 64 ? 15.227 -17.375 -8.453 1 98.88 64 ILE B CA 1
ATOM 1650 C C . ILE B 1 64 ? 16.438 -16.578 -8.938 1 98.88 64 ILE B C 1
ATOM 1652 O O . ILE B 1 64 ? 17.391 -17.141 -9.484 1 98.88 64 ILE B O 1
ATOM 1656 N N . LEU B 1 65 ? 16.406 -15.297 -8.789 1 98.94 65 LEU B N 1
ATOM 1657 C CA . LEU B 1 65 ? 17.516 -14.43 -9.211 1 98.94 65 LEU B CA 1
ATOM 1658 C C . LEU B 1 65 ? 18.359 -14.008 -8.016 1 98.94 65 LEU B C 1
ATOM 1660 O O . LEU B 1 65 ? 19.578 -13.898 -8.117 1 98.94 65 LEU B O 1
ATOM 1664 N N . GLU B 1 66 ? 17.719 -13.656 -6.891 1 98.88 66 GLU B N 1
ATOM 1665 C CA . GLU B 1 66 ? 18.359 -13.289 -5.629 1 98.88 66 GLU B CA 1
ATOM 1666 C C . GLU B 1 66 ? 17.562 -13.844 -4.438 1 98.88 66 GLU B C 1
ATOM 1668 O O . GLU B 1 66 ? 16.328 -13.867 -4.461 1 98.88 66 GLU B O 1
ATOM 1673 N N . PHE B 1 67 ? 18.297 -14.289 -3.496 1 98.75 67 PHE B N 1
ATOM 1674 C CA . PHE B 1 67 ? 17.719 -14.812 -2.266 1 98.75 67 PHE B CA 1
ATOM 1675 C C . PHE B 1 67 ? 18.609 -14.5 -1.071 1 98.75 67 PHE B C 1
ATOM 1677 O O . PHE B 1 67 ? 19.609 -15.18 -0.845 1 98.75 67 PHE B O 1
ATOM 1684 N N . GLU B 1 68 ? 18.281 -13.547 -0.369 1 98.56 68 GLU B N 1
ATOM 1685 C CA . GLU B 1 68 ? 18.922 -13.148 0.879 1 98.56 68 GLU B CA 1
ATOM 1686 C C . GLU B 1 68 ? 17.938 -13.148 2.037 1 98.56 68 GLU B C 1
ATOM 1688 O O . GLU B 1 68 ? 17.203 -12.172 2.234 1 98.56 68 GLU B O 1
ATOM 1693 N N . PRO B 1 69 ? 17.922 -14.234 2.791 1 98 69 PRO B N 1
ATOM 1694 C CA . PRO B 1 69 ? 16.922 -14.398 3.84 1 98 69 PRO B CA 1
ATOM 1695 C C . PRO B 1 69 ? 16.734 -13.148 4.695 1 98 69 PRO B C 1
ATOM 1697 O O . PRO B 1 69 ? 17.719 -12.586 5.18 1 98 69 PRO B O 1
ATOM 1700 N N . GLY B 1 70 ? 15.477 -12.711 4.785 1 98.12 70 GLY B N 1
ATOM 1701 C CA . GLY B 1 70 ? 15.125 -11.578 5.629 1 98.12 70 GLY B CA 1
ATOM 1702 C C . GLY B 1 70 ? 15.414 -10.234 4.98 1 98.12 70 GLY B C 1
ATOM 1703 O O . GLY B 1 70 ? 15.219 -9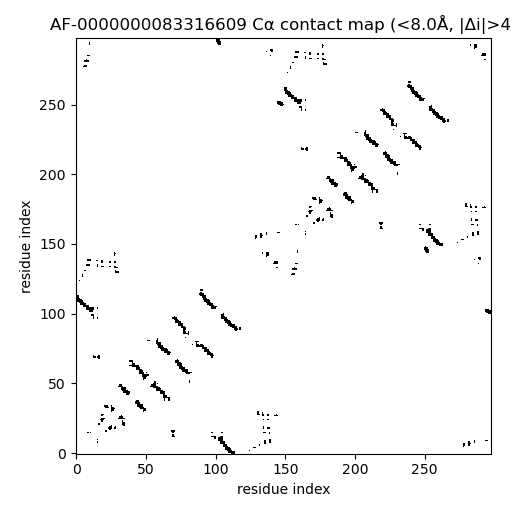.188 5.598 1 98.12 70 GLY B O 1
ATOM 1704 N N . ARG B 1 71 ? 15.859 -10.258 3.779 1 98.25 71 ARG B N 1
ATOM 1705 C CA . ARG B 1 71 ? 16.297 -8.992 3.209 1 98.25 71 ARG B CA 1
ATOM 1706 C C . ARG B 1 71 ? 15.805 -8.836 1.773 1 98.25 71 ARG B C 1
ATOM 1708 O O . ARG B 1 71 ? 15.273 -7.789 1.402 1 98.25 71 ARG B O 1
ATOM 1715 N N . LYS B 1 72 ? 16.016 -9.867 0.921 1 98.88 72 LYS B N 1
ATOM 1716 C CA . LYS B 1 72 ? 15.734 -9.656 -0.496 1 98.88 72 LYS B CA 1
ATOM 1717 C C . LYS B 1 72 ? 15.328 -10.961 -1.173 1 98.88 72 LYS B C 1
ATOM 1719 O O . LYS B 1 72 ? 15.984 -11.992 -0.996 1 98.88 72 LYS B O 1
ATOM 1724 N N . LEU B 1 73 ? 14.273 -11.008 -1.888 1 98.88 73 LEU B N 1
ATOM 1725 C CA . LEU B 1 73 ? 13.82 -12.07 -2.785 1 98.88 73 LEU B CA 1
ATOM 1726 C C . LEU B 1 73 ? 13.547 -11.516 -4.18 1 98.88 73 LEU B C 1
ATOM 1728 O O . LEU B 1 73 ? 12.773 -10.57 -4.332 1 98.88 73 LEU B O 1
ATOM 1732 N N . SER B 1 74 ? 14.195 -11.977 -5.195 1 98.94 74 SER B N 1
ATOM 1733 C CA . SER B 1 74 ? 13.961 -11.586 -6.582 1 98.94 74 SER B CA 1
ATOM 1734 C C . SER B 1 74 ? 13.836 -12.812 -7.488 1 98.94 74 SER B C 1
ATOM 1736 O O . SER B 1 74 ? 14.562 -13.797 -7.312 1 98.94 74 SER B O 1
ATOM 1738 N N . TYR B 1 75 ? 12.945 -12.789 -8.391 1 98.81 75 TYR B N 1
ATOM 1739 C CA . TYR B 1 75 ? 12.797 -13.891 -9.344 1 98.81 75 TYR B CA 1
ATOM 1740 C C . TYR B 1 75 ? 12.273 -13.391 -10.68 1 98.81 75 TYR B C 1
ATOM 1742 O O . TYR B 1 75 ? 11.648 -12.328 -10.75 1 98.81 75 TYR B O 1
ATOM 1750 N N . SER B 1 76 ? 12.633 -14.062 -11.719 1 98.81 76 SER B N 1
ATOM 1751 C CA . SER B 1 76 ? 11.969 -13.906 -13.008 1 98.81 76 SER B CA 1
ATOM 1752 C C . SER B 1 76 ? 10.656 -14.68 -13.055 1 98.81 76 SER B C 1
ATOM 1754 O O . SER B 1 76 ? 10.555 -15.781 -12.516 1 98.81 76 SER B O 1
ATOM 1756 N N . GLU B 1 77 ? 9.711 -14.133 -13.703 1 98.75 77 GLU B N 1
ATOM 1757 C CA . GLU B 1 77 ? 8.375 -14.703 -13.586 1 98.75 77 GLU B CA 1
ATOM 1758 C C . GLU B 1 77 ? 7.707 -14.82 -14.953 1 98.75 77 GLU B C 1
ATOM 1760 O O . GLU B 1 77 ? 7.719 -13.875 -15.742 1 98.75 77 GLU B O 1
ATOM 1765 N N . HIS B 1 78 ? 7.176 -15.984 -15.305 1 98.69 78 HIS B N 1
ATOM 1766 C CA . HIS B 1 78 ? 6.254 -16.266 -16.391 1 98.69 78 HIS B CA 1
ATOM 1767 C C . HIS B 1 78 ? 4.836 -16.484 -15.883 1 98.69 78 HIS B C 1
ATOM 1769 O O . HIS B 1 78 ? 4.641 -17.062 -14.812 1 98.69 78 HIS B O 1
ATOM 1775 N N . PRO B 1 79 ? 3.852 -15.945 -16.656 1 98.25 79 PRO B N 1
ATOM 1776 C CA . PRO B 1 79 ? 2.512 -16.422 -16.312 1 98.25 79 PRO B CA 1
ATOM 1777 C C . PRO B 1 79 ? 2.363 -17.938 -16.469 1 98.25 79 PRO B C 1
ATOM 1779 O O . PRO B 1 79 ? 3.094 -18.547 -17.25 1 98.25 79 PRO B O 1
ATOM 1782 N N . GLY B 1 80 ? 1.479 -18.5 -15.711 1 97.75 80 GLY B N 1
ATOM 1783 C CA . GLY B 1 80 ? 1.214 -19.922 -15.844 1 97.75 80 GLY B CA 1
ATOM 1784 C C . GLY B 1 80 ? 0.672 -20.297 -17.203 1 97.75 80 GLY B C 1
ATOM 1785 O O . GLY B 1 80 ? 0.11 -19.453 -17.922 1 97.75 80 GLY B O 1
ATOM 1786 N N . PRO B 1 81 ? 0.87 -21.547 -17.531 1 96.81 81 PRO B N 1
ATOM 1787 C CA . PRO B 1 81 ? 0.488 -22 -18.875 1 96.81 81 PRO B CA 1
ATOM 1788 C C . PRO B 1 81 ? -1.012 -21.875 -19.125 1 96.81 81 PRO B C 1
ATOM 1790 O O . PRO B 1 81 ? -1.438 -21.781 -20.281 1 96.81 81 PRO B O 1
ATOM 1793 N N . SER B 1 82 ? -1.816 -21.875 -18.125 1 96.31 82 SER B N 1
ATOM 1794 C CA . SER B 1 82 ? -3.266 -21.828 -18.297 1 96.31 82 SER B CA 1
ATOM 1795 C C . SER B 1 82 ? -3.732 -20.422 -18.656 1 96.31 82 SER B C 1
ATOM 1797 O O . SER B 1 82 ? -4.883 -20.234 -19.062 1 96.31 82 SER B O 1
ATOM 1799 N N . TYR B 1 83 ? -2.865 -19.438 -18.625 1 96.44 83 TYR B N 1
ATOM 1800 C CA . TYR B 1 83 ? -3.275 -18.062 -18.812 1 96.44 83 TYR B CA 1
ATOM 1801 C C . TYR B 1 83 ? -3.01 -17.594 -20.234 1 96.44 83 TYR B C 1
ATOM 1803 O O . TYR B 1 83 ? -3.795 -16.844 -20.812 1 96.44 83 TYR B O 1
ATOM 1811 N N . TYR B 1 84 ? -1.888 -18.031 -20.75 1 96.06 84 TYR B N 1
ATOM 1812 C CA . TYR B 1 84 ? -1.479 -17.625 -22.094 1 96.06 84 TYR B CA 1
ATOM 1813 C C . TYR B 1 84 ? -0.778 -18.75 -22.828 1 96.06 84 TYR B C 1
ATOM 1815 O O . TYR B 1 84 ? 0.126 -19.391 -22.281 1 96.06 84 TYR B O 1
ATOM 1823 N N . ASP B 1 85 ? -1.039 -18.859 -24.094 1 96.62 85 ASP B N 1
ATOM 1824 C CA . ASP B 1 85 ? -0.384 -19.875 -24.906 1 96.62 85 ASP B CA 1
ATOM 1825 C C . ASP B 1 85 ? 1.114 -19.609 -25.031 1 96.62 85 ASP B C 1
ATOM 1827 O O . ASP B 1 85 ? 1.918 -20.547 -25.078 1 96.62 85 ASP B O 1
ATOM 1831 N N . ASN B 1 86 ? 1.471 -18.391 -25.078 1 97.69 86 ASN B N 1
ATOM 1832 C CA . ASN B 1 86 ? 2.869 -18.016 -25.234 1 97.69 86 ASN B CA 1
ATOM 1833 C C . ASN B 1 86 ? 3.525 -17.672 -23.906 1 97.69 86 ASN B C 1
ATOM 1835 O O . ASN B 1 86 ? 4.41 -16.828 -23.844 1 97.69 86 ASN B O 1
ATOM 1839 N N . HIS B 1 87 ? 2.986 -18.234 -22.812 1 97.75 87 HIS B N 1
ATOM 1840 C CA . HIS B 1 87 ? 3.43 -17.953 -21.453 1 97.75 87 HIS B CA 1
ATOM 1841 C C . HIS B 1 87 ? 4.949 -18.031 -21.328 1 97.75 87 HIS B C 1
ATOM 1843 O O . HIS B 1 87 ? 5.559 -17.266 -20.594 1 97.75 87 HIS B O 1
ATOM 1849 N N . ALA B 1 88 ? 5.609 -18.875 -22.031 1 97.88 88 ALA B N 1
ATOM 1850 C CA . ALA B 1 88 ? 7.051 -19.078 -21.922 1 97.88 88 ALA B CA 1
ATOM 1851 C C . ALA B 1 88 ? 7.824 -17.906 -22.5 1 97.88 88 ALA B C 1
ATOM 1853 O O . ALA B 1 88 ? 9 -17.719 -22.188 1 97.88 88 ALA B O 1
ATOM 1854 N N . GLU B 1 89 ? 7.176 -17.094 -23.312 1 98 89 GLU B N 1
ATOM 1855 C CA . GLU B 1 89 ? 7.805 -15.938 -23.953 1 98 89 GLU B CA 1
ATOM 1856 C C . GLU B 1 89 ? 7.598 -14.672 -23.125 1 98 89 GLU B C 1
ATOM 1858 O O . GLU B 1 89 ? 8.258 -13.656 -23.344 1 98 89 GLU B O 1
ATOM 1863 N N . LEU B 1 90 ? 6.68 -14.711 -22.266 1 98.38 90 LEU B N 1
ATOM 1864 C CA . LEU B 1 90 ? 6.332 -13.578 -21.422 1 98.38 90 LEU B CA 1
ATOM 1865 C C . LEU B 1 90 ? 7.148 -13.594 -20.125 1 98.38 90 LEU B C 1
ATOM 1867 O O . LEU B 1 90 ? 7.215 -14.617 -19.438 1 98.38 90 LEU B O 1
ATOM 1871 N N . LEU B 1 91 ? 7.781 -12.453 -19.859 1 98.44 91 LEU B N 1
ATOM 1872 C CA . LEU B 1 91 ? 8.703 -12.422 -18.734 1 98.44 91 LEU B CA 1
ATOM 1873 C C . LEU B 1 91 ? 8.648 -11.078 -18.016 1 98.44 91 LEU B C 1
ATOM 1875 O O . LEU B 1 91 ? 8.508 -10.031 -18.656 1 98.44 91 LEU B O 1
ATOM 1879 N N . THR B 1 92 ? 8.703 -11.148 -16.703 1 98.69 92 THR B N 1
ATOM 1880 C CA . THR B 1 92 ? 8.961 -9.977 -15.867 1 98.69 92 THR B CA 1
ATOM 1881 C C . THR B 1 92 ? 9.875 -10.336 -14.703 1 98.69 92 THR B C 1
ATOM 1883 O O . THR B 1 92 ? 10.242 -11.5 -14.523 1 98.69 92 THR B O 1
ATOM 1886 N N . ARG B 1 93 ? 10.297 -9.344 -13.984 1 98.88 93 ARG B N 1
ATOM 1887 C CA . ARG B 1 93 ? 11.062 -9.539 -12.75 1 98.88 93 ARG B CA 1
ATOM 1888 C C . ARG B 1 93 ? 10.328 -8.953 -11.555 1 98.88 93 ARG B C 1
ATOM 1890 O O . ARG B 1 93 ? 9.836 -7.824 -11.609 1 98.88 93 ARG B O 1
ATOM 1897 N N . ILE B 1 94 ? 10.25 -9.742 -10.5 1 98.88 94 ILE B N 1
ATOM 1898 C CA . ILE B 1 94 ? 9.688 -9.297 -9.234 1 98.88 94 ILE B CA 1
ATOM 1899 C C . ILE B 1 94 ? 10.773 -9.258 -8.164 1 98.88 94 ILE B C 1
ATOM 1901 O O . ILE B 1 94 ? 11.547 -10.211 -8.023 1 98.88 94 ILE B O 1
ATOM 1905 N N . THR B 1 95 ? 10.859 -8.172 -7.469 1 98.94 95 THR B N 1
ATOM 1906 C CA . THR B 1 95 ? 11.797 -8.047 -6.359 1 98.94 95 THR B CA 1
ATOM 1907 C C . THR B 1 95 ? 11.094 -7.547 -5.102 1 98.94 95 THR B C 1
ATOM 1909 O O . THR B 1 95 ? 10.406 -6.523 -5.133 1 98.94 95 THR B O 1
ATOM 1912 N N . PHE B 1 96 ? 11.227 -8.281 -4.016 1 98.94 96 PHE B N 1
ATOM 1913 C CA . PHE B 1 96 ? 10.852 -7.859 -2.674 1 98.94 96 PHE B CA 1
ATOM 1914 C C . PHE B 1 96 ? 12.078 -7.477 -1.86 1 98.94 96 PHE B C 1
ATOM 1916 O O . PHE B 1 96 ? 13.062 -8.227 -1.824 1 98.94 96 PHE B O 1
ATOM 1923 N N . GLU B 1 97 ? 12.047 -6.363 -1.273 1 98.94 97 GLU B N 1
ATOM 1924 C CA . GLU B 1 97 ? 13.109 -5.93 -0.368 1 98.94 97 GLU B CA 1
ATOM 1925 C C . GLU B 1 97 ? 12.547 -5.543 0.997 1 98.94 97 GLU B C 1
ATOM 1927 O O . GLU B 1 97 ? 11.547 -4.832 1.083 1 98.94 97 GLU B O 1
ATOM 1932 N N . LEU B 1 98 ? 13.164 -6.055 2.045 1 98.88 98 LEU B N 1
ATOM 1933 C CA . LEU B 1 98 ? 12.789 -5.766 3.424 1 98.88 98 LEU B CA 1
ATOM 1934 C C . LEU B 1 98 ? 13.852 -4.926 4.117 1 98.88 98 LEU B C 1
ATOM 1936 O O . LEU B 1 98 ? 15.047 -5.23 4.023 1 98.88 98 LEU B O 1
ATOM 1940 N N . GLU B 1 99 ? 13.5 -3.904 4.723 1 98.69 99 GLU B N 1
ATOM 1941 C CA . GLU B 1 99 ? 14.375 -3.057 5.52 1 98.69 99 GLU B CA 1
ATOM 1942 C C . GLU B 1 99 ? 13.742 -2.73 6.871 1 98.69 99 GLU B C 1
ATOM 1944 O O . GLU B 1 99 ? 12.578 -2.33 6.941 1 98.69 99 GLU B O 1
ATOM 1949 N N . PRO B 1 100 ? 14.562 -2.873 7.945 1 98.25 100 PRO B N 1
ATOM 1950 C CA . PRO B 1 100 ? 14.031 -2.391 9.219 1 98.25 100 PRO B CA 1
ATOM 1951 C C . PRO B 1 100 ? 13.695 -0.902 9.195 1 98.25 100 PRO B C 1
ATOM 1953 O O . PRO B 1 100 ? 14.422 -0.112 8.586 1 98.25 100 PRO B O 1
ATOM 1956 N N . ALA B 1 101 ? 12.664 -0.547 9.797 1 97.62 101 ALA B N 1
ATOM 1957 C CA . ALA B 1 101 ? 12.234 0.835 9.984 1 97.62 101 ALA B CA 1
ATOM 1958 C C . ALA B 1 101 ? 11.641 1.04 11.375 1 97.62 101 ALA B C 1
ATOM 1960 O O . ALA B 1 101 ? 10.43 0.869 11.57 1 97.62 101 ALA B O 1
ATOM 1961 N N . GLY B 1 102 ? 12.469 1.456 12.336 1 97.31 102 GLY B N 1
ATOM 1962 C CA . GLY B 1 102 ? 12.008 1.425 13.719 1 97.31 102 GLY B CA 1
ATOM 1963 C C . GLY B 1 102 ? 11.656 0.03 14.203 1 97.31 102 GLY B C 1
ATOM 1964 O O . GLY B 1 102 ? 12.453 -0.898 14.07 1 97.31 102 GLY B O 1
ATOM 1965 N N . SER B 1 103 ? 10.484 -0.139 14.727 1 97.31 103 SER B N 1
ATOM 1966 C CA . SER B 1 103 ? 10.047 -1.451 15.188 1 97.31 103 SER B CA 1
ATOM 1967 C C . SER B 1 103 ? 9.25 -2.18 14.102 1 97.31 103 SER B C 1
ATOM 1969 O O . SER B 1 103 ? 8.719 -3.266 14.344 1 97.31 103 SER B O 1
ATOM 1971 N N . CYS B 1 104 ? 9.164 -1.541 12.953 1 98.25 104 CYS B N 1
ATOM 1972 C CA . CYS B 1 104 ? 8.438 -2.176 11.859 1 98.25 104 CYS B CA 1
ATOM 1973 C C . CYS B 1 104 ? 9.375 -2.502 10.695 1 98.25 104 CYS B C 1
ATOM 1975 O O . CYS B 1 104 ? 10.594 -2.418 10.836 1 98.25 104 CYS B O 1
ATOM 1977 N N . THR B 1 105 ? 8.859 -3.039 9.656 1 98.94 105 THR B N 1
ATOM 1978 C CA . THR B 1 105 ? 9.602 -3.393 8.453 1 98.94 105 THR B CA 1
ATOM 1979 C C . THR B 1 105 ? 9.039 -2.662 7.238 1 98.94 105 THR B C 1
ATOM 1981 O O . THR B 1 105 ? 7.824 -2.652 7.023 1 98.94 105 THR B O 1
ATOM 1984 N N . LYS B 1 106 ? 9.852 -1.973 6.547 1 98.94 106 LYS B N 1
ATOM 1985 C CA . LYS B 1 106 ? 9.516 -1.44 5.23 1 98.94 106 LYS B CA 1
ATOM 1986 C C . LYS B 1 106 ? 9.656 -2.51 4.152 1 98.94 106 LYS B C 1
ATOM 1988 O O . LYS B 1 106 ? 10.727 -3.086 3.98 1 98.94 106 LYS B O 1
ATOM 1993 N N . LEU B 1 107 ? 8.609 -2.908 3.506 1 98.94 107 LEU B N 1
ATOM 1994 C CA . LEU B 1 107 ? 8.602 -3.84 2.383 1 98.94 107 LEU B CA 1
ATOM 1995 C C . LEU B 1 107 ? 8.43 -3.096 1.062 1 98.94 107 LEU B C 1
ATOM 1997 O O . LEU B 1 107 ? 7.438 -2.389 0.867 1 98.94 107 LEU B O 1
ATOM 2001 N N . THR B 1 108 ? 9.367 -3.166 0.177 1 98.94 108 THR B N 1
ATOM 2002 C CA . THR B 1 108 ? 9.328 -2.59 -1.163 1 98.94 108 THR B CA 1
ATOM 2003 C C . THR B 1 108 ? 9.188 -3.684 -2.217 1 98.94 108 THR B C 1
ATOM 2005 O O . THR B 1 108 ? 9.906 -4.68 -2.189 1 98.94 108 THR B O 1
ATOM 2008 N N . LEU B 1 109 ? 8.219 -3.609 -3.066 1 98.94 109 LEU B N 1
ATOM 2009 C CA . LEU B 1 109 ? 8.016 -4.492 -4.207 1 98.94 109 LEU B CA 1
ATOM 2010 C C . LEU B 1 109 ? 8.266 -3.752 -5.52 1 98.94 109 LEU B C 1
ATOM 2012 O O . LEU B 1 109 ? 7.727 -2.662 -5.73 1 98.94 109 LEU B O 1
ATOM 2016 N N . VAL B 1 110 ? 9.109 -4.238 -6.336 1 98.88 110 VAL B N 1
ATOM 2017 C CA . VAL B 1 110 ? 9.328 -3.719 -7.684 1 98.88 110 VAL B CA 1
ATOM 2018 C C . VAL B 1 110 ? 9.039 -4.809 -8.711 1 98.88 110 VAL B C 1
ATOM 2020 O O . VAL B 1 110 ? 9.539 -5.93 -8.602 1 98.88 110 VAL B O 1
ATOM 2023 N N . ASN B 1 111 ? 8.156 -4.625 -9.586 1 98.88 111 ASN B N 1
ATOM 2024 C CA . ASN B 1 111 ? 7.863 -5.445 -10.758 1 98.88 111 ASN B CA 1
ATOM 2025 C C . ASN B 1 111 ? 8.266 -4.746 -12.047 1 98.88 111 ASN B C 1
ATOM 2027 O O . ASN B 1 111 ? 7.641 -3.764 -12.453 1 98.88 111 ASN B O 1
ATOM 2031 N N . ASP B 1 112 ? 9.352 -5.254 -12.586 1 98.69 112 ASP B N 1
ATOM 2032 C CA . ASP B 1 112 ? 9.922 -4.582 -13.75 1 98.69 112 ASP B CA 1
ATOM 2033 C C . ASP B 1 112 ? 10.391 -5.598 -14.789 1 98.69 112 ASP B C 1
ATOM 2035 O O . ASP B 1 112 ? 10.008 -6.766 -14.742 1 98.69 112 ASP B O 1
ATOM 2039 N N . GLU B 1 113 ? 11.078 -5.047 -15.906 1 98.5 113 GLU B N 1
ATOM 2040 C CA . GLU B 1 113 ? 11.641 -5.848 -16.984 1 98.5 113 GLU B CA 1
ATOM 2041 C C . GLU B 1 113 ? 10.555 -6.66 -17.688 1 98.5 113 GLU B C 1
ATOM 2043 O O . GLU B 1 113 ? 10.703 -7.871 -17.875 1 98.5 113 GLU B O 1
ATOM 2048 N N . TRP B 1 114 ? 9.484 -5.988 -18 1 98.44 114 TRP B N 1
ATOM 2049 C CA . TRP B 1 114 ? 8.391 -6.613 -18.734 1 98.44 114 TRP B CA 1
ATOM 2050 C C . TRP B 1 114 ? 8.797 -6.887 -20.188 1 98.44 114 TRP B C 1
ATOM 2052 O O . TRP B 1 114 ? 9.297 -6 -20.875 1 98.44 114 TRP B O 1
ATOM 2062 N N . SER B 1 115 ? 8.57 -8.109 -20.547 1 97.88 115 SER B N 1
ATOM 2063 C CA . SER B 1 115 ? 8.797 -8.398 -21.953 1 97.88 115 SER B CA 1
ATOM 2064 C C . SER B 1 115 ? 7.855 -7.582 -22.844 1 97.88 115 SER B C 1
ATOM 2066 O O . SER B 1 115 ? 6.805 -7.129 -22.391 1 97.88 115 SER B O 1
ATOM 2068 N N . GLU B 1 116 ? 8.312 -7.41 -24.062 1 95.25 116 GLU B N 1
ATOM 2069 C CA . GLU B 1 116 ? 7.523 -6.633 -25 1 95.25 116 GLU B CA 1
ATOM 2070 C C . GLU B 1 116 ? 6.102 -7.18 -25.125 1 95.25 116 GLU B C 1
ATOM 2072 O O . GLU B 1 116 ? 5.906 -8.391 -25.234 1 95.25 116 GLU B O 1
ATOM 2077 N N . ASP B 1 117 ? 5.098 -6.348 -24.969 1 93.5 117 ASP B N 1
ATOM 2078 C CA . ASP B 1 117 ? 3.678 -6.633 -25.172 1 93.5 117 ASP B CA 1
ATOM 2079 C C . ASP B 1 117 ? 3.156 -7.578 -24.078 1 93.5 117 ASP B C 1
ATOM 2081 O O . ASP B 1 117 ? 2.189 -8.312 -24.297 1 93.5 117 ASP B O 1
ATOM 2085 N N . HIS B 1 118 ? 3.877 -7.746 -23.062 1 97.31 118 HIS B N 1
ATOM 2086 C CA . HIS B 1 118 ? 3.365 -8.531 -21.953 1 97.31 118 HIS B CA 1
ATOM 2087 C C . HIS B 1 118 ? 1.966 -8.078 -21.547 1 97.31 118 HIS B C 1
ATOM 2089 O O . HIS B 1 118 ? 1.755 -6.902 -21.25 1 97.31 118 HIS B O 1
ATOM 2095 N N . PRO B 1 119 ? 0.996 -8.914 -21.422 1 97.25 119 PRO B N 1
ATOM 2096 C CA . PRO B 1 119 ? -0.401 -8.523 -21.234 1 97.25 119 PRO B CA 1
ATOM 2097 C C . PRO B 1 119 ? -0.757 -8.344 -19.75 1 97.25 119 PRO B C 1
ATOM 2099 O O . PRO B 1 119 ? -1.885 -7.961 -19.422 1 97.25 119 PRO B O 1
ATOM 2102 N N . GLY B 1 120 ? 0.146 -8.57 -18.828 1 96.69 120 GLY B N 1
ATOM 2103 C CA . GLY B 1 120 ? -0.203 -8.75 -17.438 1 96.69 120 GLY B CA 1
ATOM 2104 C C . GLY B 1 120 ? -0.031 -7.48 -16.609 1 96.69 120 GLY B C 1
ATOM 2105 O O . GLY B 1 120 ? -0.284 -7.477 -15.406 1 96.69 120 GLY B O 1
ATOM 2106 N N . PHE B 1 121 ? 0.385 -6.363 -17.281 1 97.5 121 PHE B N 1
ATOM 2107 C CA . PHE B 1 121 ? 0.755 -5.172 -16.531 1 97.5 121 PHE B CA 1
ATOM 2108 C C . PHE B 1 121 ? -0.431 -4.645 -15.727 1 97.5 121 PHE B C 1
ATOM 2110 O O . 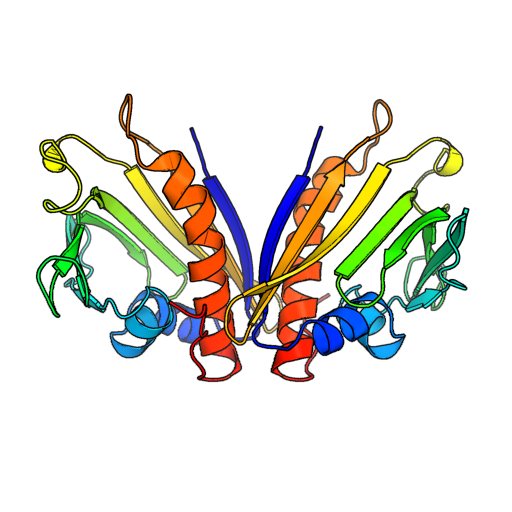PHE B 1 121 ? -0.315 -4.395 -14.531 1 97.5 121 PHE B O 1
ATOM 2117 N N . ALA B 1 122 ? -1.593 -4.465 -16.344 1 96.12 122 ALA B N 1
ATOM 2118 C CA . ALA B 1 122 ? -2.781 -3.928 -15.688 1 96.12 122 ALA B CA 1
ATOM 2119 C C . ALA B 1 122 ? -3.252 -4.852 -14.57 1 96.12 122 ALA B C 1
ATOM 2121 O O . ALA B 1 122 ? -3.617 -4.391 -13.484 1 96.12 122 ALA B O 1
ATOM 2122 N N . ASN B 1 123 ? -3.256 -6.129 -14.812 1 96.44 123 ASN B N 1
ATOM 2123 C CA . ASN B 1 123 ? -3.652 -7.098 -13.797 1 96.44 123 ASN B CA 1
ATOM 2124 C C . ASN B 1 123 ? -2.732 -7.043 -12.578 1 96.44 123 ASN B C 1
ATOM 2126 O O . ASN B 1 123 ? -3.201 -7.082 -11.438 1 96.44 123 ASN B O 1
ATOM 2130 N N . ALA B 1 124 ? -1.434 -6.969 -12.852 1 97.62 124 ALA B N 1
ATOM 2131 C CA . ALA B 1 124 ? -0.459 -6.895 -11.766 1 97.62 124 ALA B CA 1
ATOM 2132 C C . ALA B 1 124 ? -0.658 -5.629 -10.93 1 97.62 124 ALA B C 1
ATOM 2134 O O . ALA B 1 124 ? -0.567 -5.668 -9.703 1 97.62 124 ALA B O 1
ATOM 2135 N N . SER B 1 125 ? -0.942 -4.551 -11.633 1 97.69 125 SER B N 1
ATOM 2136 C CA . SER B 1 125 ? -1.16 -3.271 -10.969 1 97.69 125 SER B CA 1
ATOM 2137 C C . SER B 1 125 ? -2.309 -3.355 -9.969 1 97.69 125 SER B C 1
ATOM 2139 O O . SER B 1 125 ? -2.264 -2.727 -8.906 1 97.69 125 SER B O 1
ATOM 2141 N N . GLY B 1 126 ? -3.305 -4.105 -10.266 1 97.25 126 GLY B N 1
ATOM 2142 C CA . GLY B 1 126 ? -4.438 -4.293 -9.375 1 97.25 126 GLY B CA 1
ATOM 2143 C C . GLY B 1 126 ? -4.191 -5.348 -8.305 1 97.25 126 GLY B C 1
ATOM 2144 O O . GLY B 1 126 ? -4.754 -5.277 -7.215 1 97.25 126 GLY B O 1
ATOM 2145 N N . ALA B 1 127 ? -3.359 -6.285 -8.547 1 97.75 127 ALA B N 1
ATOM 2146 C CA . ALA B 1 127 ? -3.162 -7.445 -7.676 1 97.75 127 ALA B CA 1
ATOM 2147 C C . ALA B 1 127 ? -2.168 -7.129 -6.559 1 97.75 127 ALA B C 1
ATOM 2149 O O . ALA B 1 127 ? -2.311 -7.617 -5.438 1 97.75 127 ALA B O 1
ATOM 2150 N N . TRP B 1 128 ? -1.145 -6.32 -6.867 1 98.69 128 TRP B N 1
ATOM 2151 C CA . TRP B 1 128 ? -0.058 -6.113 -5.918 1 98.69 128 TRP B CA 1
ATOM 2152 C C . TRP B 1 128 ? -0.571 -5.453 -4.641 1 98.69 128 TRP B C 1
ATOM 2154 O O . TRP B 1 128 ? -0.213 -5.863 -3.535 1 98.69 128 TRP B O 1
ATOM 2164 N N . PRO B 1 129 ? -1.477 -4.445 -4.746 1 98.81 129 PRO B N 1
ATOM 2165 C CA . PRO B 1 129 ? -2.037 -3.914 -3.5 1 98.81 129 PRO B CA 1
ATOM 2166 C C . PRO B 1 129 ? -2.738 -4.984 -2.666 1 98.81 129 PRO B C 1
ATOM 2168 O O . PRO B 1 129 ? -2.666 -4.957 -1.435 1 98.81 129 PRO B O 1
ATOM 2171 N N . MET B 1 130 ? -3.365 -5.902 -3.303 1 98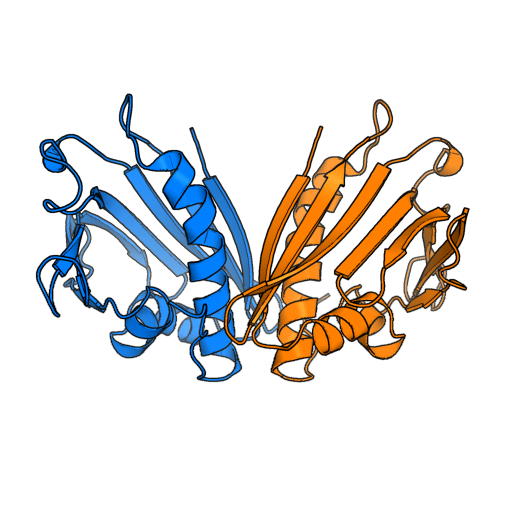.69 130 MET B N 1
ATOM 2172 C CA . MET B 1 130 ? -4.043 -6.988 -2.596 1 98.69 130 MET B CA 1
ATOM 2173 C C . MET B 1 130 ? -3.033 -7.898 -1.904 1 98.69 130 MET B C 1
ATOM 2175 O O . MET B 1 130 ? -3.193 -8.227 -0.729 1 98.69 130 MET B O 1
ATOM 2179 N N . VAL B 1 131 ? -2.023 -8.258 -2.57 1 98.69 131 VAL B N 1
ATOM 2180 C CA . VAL B 1 131 ? -1.001 -9.156 -2.043 1 98.69 131 VAL B CA 1
ATOM 2181 C C . VAL B 1 131 ? -0.279 -8.484 -0.875 1 98.69 131 VAL B C 1
ATOM 2183 O O . VAL B 1 131 ? -0.143 -9.078 0.198 1 98.69 131 VAL B O 1
ATOM 2186 N N . LEU B 1 132 ? 0.173 -7.242 -1.054 1 98.88 132 LEU B N 1
ATOM 2187 C CA . LEU B 1 132 ? 0.907 -6.527 -0.015 1 98.88 132 LEU B CA 1
ATOM 2188 C C . LEU B 1 132 ? 0.031 -6.301 1.212 1 98.88 132 LEU B C 1
ATOM 2190 O O . LEU B 1 132 ? 0.502 -6.414 2.346 1 98.88 132 LEU B O 1
ATOM 2194 N N . SER B 1 133 ? -1.228 -5.984 0.968 1 98.94 133 SER B N 1
ATOM 2195 C CA . SER B 1 133 ? -2.164 -5.836 2.078 1 98.94 133 SER B CA 1
ATOM 2196 C C . SER B 1 133 ? -2.346 -7.152 2.824 1 98.94 133 SER B C 1
ATOM 2198 O O . SER B 1 133 ? -2.441 -7.168 4.055 1 98.94 133 SER B O 1
ATOM 2200 N N . SER B 1 134 ? -2.424 -8.258 2.09 1 98.88 134 SER B N 1
ATOM 2201 C CA . SER B 1 134 ? -2.572 -9.578 2.693 1 98.88 134 SER B CA 1
ATOM 2202 C C . SER B 1 134 ? -1.354 -9.945 3.537 1 98.88 134 SER B C 1
ATOM 2204 O O . SER B 1 134 ? -1.493 -10.477 4.637 1 98.88 134 SER B O 1
ATOM 2206 N N . ILE B 1 135 ? -0.177 -9.664 2.98 1 98.88 135 ILE B N 1
ATOM 2207 C CA . ILE B 1 135 ? 1.051 -9.906 3.729 1 98.88 135 ILE B CA 1
ATOM 2208 C C . ILE B 1 135 ? 0.992 -9.18 5.07 1 98.88 135 ILE B C 1
ATOM 2210 O O . ILE B 1 135 ? 1.244 -9.781 6.117 1 98.88 135 ILE B O 1
ATOM 2214 N N . LYS B 1 136 ? 0.632 -7.949 5.047 1 98.94 136 LYS B N 1
ATOM 2215 C CA . LYS B 1 136 ? 0.62 -7.117 6.246 1 98.94 136 LYS B CA 1
ATOM 2216 C C . LYS B 1 136 ? -0.409 -7.621 7.254 1 98.94 136 LYS B C 1
ATOM 2218 O O . LYS B 1 136 ? -0.107 -7.754 8.445 1 98.94 136 LYS B O 1
ATOM 2223 N N . THR B 1 137 ? -1.646 -7.867 6.801 1 98.88 137 THR B N 1
ATOM 2224 C CA . THR B 1 137 ? -2.682 -8.375 7.699 1 98.88 137 THR B CA 1
ATOM 2225 C C . THR B 1 137 ? -2.225 -9.656 8.383 1 98.88 137 THR B C 1
ATOM 2227 O O . THR B 1 137 ? -2.336 -9.797 9.602 1 98.88 137 THR B O 1
ATOM 2230 N N . TRP B 1 138 ? -1.701 -10.578 7.602 1 98.88 138 TRP B N 1
ATOM 2231 C CA . TRP B 1 138 ? -1.292 -11.859 8.156 1 98.88 138 TRP B CA 1
ATOM 2232 C C . TRP B 1 138 ? -0.173 -11.68 9.18 1 98.88 138 TRP B C 1
ATOM 2234 O O . TRP B 1 138 ? -0.213 -12.273 10.258 1 98.88 138 TRP B O 1
ATOM 2244 N N . CYS B 1 139 ? 0.813 -10.867 8.867 1 98.81 139 CYS B N 1
ATOM 2245 C CA . CYS B 1 139 ? 1.949 -10.641 9.758 1 98.81 139 CYS B CA 1
ATOM 2246 C C . CYS B 1 139 ? 1.501 -10.008 11.07 1 98.81 139 CYS B C 1
ATOM 2248 O O . CYS B 1 139 ? 2.057 -10.305 12.125 1 98.81 139 CYS B O 1
ATOM 2250 N N . GLU B 1 140 ? 0.511 -9.172 11.016 1 98.81 140 GLU B N 1
ATOM 2251 C CA . GLU B 1 140 ? 0.162 -8.375 12.18 1 98.81 140 GLU B CA 1
ATOM 2252 C C . GLU B 1 140 ? -0.921 -9.055 13.016 1 98.81 140 GLU B C 1
ATOM 2254 O O . GLU B 1 140 ? -1.031 -8.812 14.219 1 98.81 140 GLU B O 1
ATOM 2259 N N . THR B 1 141 ? -1.752 -9.945 12.336 1 98.56 141 THR B N 1
ATOM 2260 C CA . THR B 1 141 ? -2.936 -10.422 13.039 1 98.56 141 THR B CA 1
ATOM 2261 C C . THR B 1 141 ? -3.047 -11.938 12.953 1 98.56 141 THR B C 1
ATOM 2263 O O . THR B 1 141 ? -3.809 -12.555 13.703 1 98.56 141 THR B O 1
ATOM 2266 N N . GLY B 1 142 ? -2.355 -12.562 12.008 1 98 142 GLY B N 1
ATOM 2267 C CA . GLY B 1 142 ? -2.51 -13.984 11.758 1 98 142 GLY B CA 1
ATOM 2268 C C . GLY B 1 142 ? -3.721 -14.312 10.898 1 98 142 GLY B C 1
ATOM 2269 O O . GLY B 1 142 ? -3.949 -15.469 10.555 1 98 142 GLY B O 1
ATOM 2270 N N . GLN B 1 143 ? -4.414 -13.312 10.523 1 97.81 143 GLN B N 1
ATOM 2271 C CA . GLN B 1 143 ? -5.633 -13.531 9.742 1 97.81 143 GLN B CA 1
ATOM 2272 C C . GLN B 1 143 ? -5.371 -13.359 8.25 1 97.81 143 GLN B C 1
ATOM 2274 O O . GLN B 1 143 ? -4.395 -12.719 7.855 1 97.81 143 GLN B O 1
ATOM 2279 N N . THR B 1 144 ? -6.281 -13.93 7.418 1 97.81 144 THR B N 1
ATOM 2280 C CA . THR B 1 144 ? -6.254 -13.781 5.969 1 97.81 144 THR B CA 1
ATOM 2281 C C . THR B 1 144 ? -7.375 -12.852 5.5 1 97.81 144 THR B C 1
ATOM 2283 O O . THR B 1 144 ? -8.5 -12.938 5.996 1 97.81 144 THR B O 1
ATOM 2286 N N . LEU B 1 145 ? -7.051 -12.016 4.578 1 98.06 145 LEU B N 1
ATOM 2287 C CA . LEU B 1 145 ? -8.078 -11.141 4.027 1 98.06 145 LEU B CA 1
ATOM 2288 C C . LEU B 1 145 ? -9.102 -11.938 3.227 1 98.06 145 LEU B C 1
ATOM 2290 O O . LEU B 1 145 ? -8.742 -12.891 2.529 1 98.06 145 LEU B O 1
ATOM 2294 N N . ASN B 1 146 ? -10.289 -11.516 3.365 1 97.5 146 ASN B N 1
ATOM 2295 C CA . ASN B 1 146 ? -11.383 -12.078 2.59 1 97.5 146 ASN B CA 1
ATOM 2296 C C . ASN B 1 146 ? -11.969 -11.062 1.614 1 97.5 146 ASN B C 1
ATOM 2298 O O . ASN B 1 146 ? -12.742 -10.188 2.012 1 97.5 146 ASN B O 1
ATOM 2302 N N . PHE B 1 147 ? -11.734 -11.172 0.302 1 96.44 147 PHE B N 1
ATOM 2303 C CA . PHE B 1 147 ? -12.086 -10.195 -0.718 1 96.44 147 PHE B CA 1
ATOM 2304 C C . PHE B 1 147 ? -13.469 -10.484 -1.294 1 96.44 147 PHE B C 1
ATOM 2306 O O . PHE B 1 147 ? -13.969 -9.727 -2.129 1 96.44 147 PHE B O 1
ATOM 2313 N N . GLY B 1 148 ? -14.094 -11.555 -0.88 1 92.25 148 GLY B N 1
ATOM 2314 C CA . GLY B 1 148 ? -15.453 -11.883 -1.283 1 92.25 148 GLY B CA 1
ATOM 2315 C C . GLY B 1 148 ? -15.523 -12.672 -2.574 1 92.25 148 GLY B C 1
ATOM 2316 O O . GLY B 1 148 ? -16.562 -12.734 -3.223 1 92.25 148 GLY B O 1
ATOM 2317 N N . TRP B 1 149 ? -14.477 -13.273 -3.057 1 83.88 149 TRP B N 1
ATOM 2318 C CA . TRP B 1 149 ? -14.477 -14.086 -4.27 1 83.88 149 TRP B CA 1
ATOM 2319 C C . TRP B 1 149 ? -15.039 -15.477 -3.992 1 83.88 149 TRP B C 1
ATOM 2321 O O . TRP B 1 149 ? -15.031 -15.938 -2.848 1 83.88 149 TRP B O 1
#

Sequence (298 aa):
MKLEYVIYVNASPDKVWEALTSPEGTRAAFFGSELKSSFEVGAPFEYAGPGSEGESTVHVYGEILEFEPGRKLSYSEHPGPSYYDNHAELLTRITFELEPAGSCTKLTLVNDEWSEDHPGFANASGAWPMVLSSIKTWCETGQTLNFGWMKLEYVIYVNASPDKVWEALTSPEGTRAAFFGSELKSSFEVGAPFEYAGPGSEGESTVHVYGEILEFEPGRKLSYSEHPGPSYYDNHAELLTRITFELEPAGSCTKLTLVNDEWSEDHPGFANASGAWPMVLSSIKTWCETGQTLNFGW

Solvent-accessible surface area (backbone atoms only — not comparable to full-atom values): 14859 Å² total; per-residue (Å²): 117,75,48,76,48,61,43,51,30,74,31,52,42,62,55,53,38,37,30,71,60,33,55,70,29,14,22,45,22,50,76,52,15,29,61,47,59,86,64,42,68,68,31,55,36,32,34,32,11,62,52,96,73,39,69,67,19,52,57,30,31,40,31,28,67,41,66,38,91,51,36,36,44,27,29,38,39,20,56,13,69,89,78,33,92,61,17,91,74,33,38,29,33,43,33,41,37,43,41,82,32,51,69,18,15,38,39,38,40,39,42,30,69,58,33,88,83,49,82,54,60,69,58,46,66,64,43,48,36,51,29,56,29,19,37,40,44,28,59,62,68,71,45,63,74,48,65,65,125,118,76,47,76,48,60,42,50,29,73,31,49,42,61,54,54,36,38,29,73,62,34,57,70,28,15,22,45,24,52,77,51,14,28,62,47,59,87,65,42,69,68,31,55,37,34,34,32,10,63,52,97,72,40,69,67,20,52,57,30,30,42,32,28,65,41,66,38,89,52,37,36,44,26,29,39,39,19,54,15,69,89,79,34,94,61,17,89,73,34,38,30,33,42,34,43,37,43,40,84,32,53,70,18,16,37,39,36,40,38,42,31,70,58,33,88,85,48,82,54,60,70,59,46,66,62,44,49,36,52,30,55,29,20,36,38,44,28,60,64,68,70,44,65,74,47,66,66,126

pLDDT: mean 97.77, std 1.81, range [83.75, 98.94]

Foldseek 3Di:
DKDKDKDKALFALQLLLCLVAPQLNVCQLVVHWGWDWPLPAFTKIFTFAADPVGGGFTQKIFGWHDDDRSFKTKTKIFGGCVPDVVSVQWIKMWMWGWDDDPSIIMIMIMIGDTDPPRPCPVVCNVCVVSSVVSSRCCSHPVDGDDPPD/DKDKDKDKALFALQLLLCLVAPQLNVCQLVVHWGWDWPLPAFTKIFTFAADPVGGGFTQKIFGWHDDDRSFKTKTKIFGGCVPDVVSVQWIKMWMWGWDDDPSIIMIMIMIGDTDPPRPCPVVCNVCVVSSVVSSRCCSHPVDGDDPPD